Protein AF-0000000082426695 (afdb_homodimer)

Radius of gyration: 20.18 Å; Cα contacts (8 Å, |Δi|>4): 731; chains: 2; bounding box: 47×57×52 Å

pLDDT: mean 94.21, std 10.52, range [43.25, 98.94]

Organism: NCBI:txid62609

Sequence (350 aa):
MNRRELIRLLGRHGVVQFGEFKLSSGGFSDYYIDMRRAISVPAIYREIIELMTGEAVGVELIAGIESGGVPWASMLAYRMGMGMIYVRKQVKEHGTARLVEGIYEPGQRVLVVDDVVTTGSSIRKGVESLKSVGLDVVKALAIVDRSGGAADAGAELRSVFSVGELLDELKDAHQMNRRELIRLLGRHGVVQFGEFKLSSGGFSDYYIDMRRAISVPAIYREIIELMTGEAVGVELIAGIESGGVPWASMLAYRMGMGMIYVRKQVKEHGTARLVEGIYEPGQRVLVVDDVVTTGSSIRKGVESLKSVGLDVVKALAIVDRSGGAADAGAELRSVFSVGELLDELKDAHQ

Foldseek 3Di:
DDPLVLLVVCVVQPQKAADWDADPVRHTDRIDGHCVSQLVDCVNLVVLLVLCLVVCPPAQEEEEEPDQRQSSSVVNCVVVVHHYKYAYDDDVPDPPDQRIGDDDDAAGEYEYEGAEDAQQVSLQVRVVSCVVRRYHHAEYEYQEYANQPNHDNVGHYYYVYYPVVSCVSVVVVVD/DDPLVLLVVCVVQPQKAADWDADPVRHTDRIDGDCVSQLVDCVNLVVLLVLCLVVCPPAQEEEEEPDQRQSSSVVNCVVVVHHYKYAYDDDVPDPPDQRIGDDDDAAGEYEYEGAEDAQQVSLQVRVVSCVVRRYHHAEYEYQEYANQPNHDNVGHYYYVYYPVVSCVSVVVVVD

Nearest PDB structures (foldseek):
  2wns-assembly1_A  TM=8.821E-01  e=3.947E-17  Homo sapiens
  4ohc-assembly1_D  TM=8.936E-01  e=1.260E-15  Burkholderia cenocepacia J2315
  4ohc-assembly4_C  TM=8.798E-01  e=5.873E-15  Burkholderia cenocepacia J2315
  2p1z-assembly1_B  TM=8.248E-01  e=7.687E-13  Corynebacterium diphtheriae NCTC 13129
  3ohp-assembly1_D  TM=6.597E-01  e=3.968E-06  Vibrio cholerae

InterPro domains:
  IPR000836 Phosphoribosyltransferase domain [PF00156] (61-153)
  IPR000836 Phosphoribosyltransferase domain [cd06223] (46-163)
  IPR004467 Orotate phosphoribosyl transferase domain [TIGR00336] (13-151)
  IPR023031 Orotate phosphoribosyltransferase [MF_01208] (1-175)
  IPR029057 Phosphoribosyltransferase-like [G3DSA:3.40.50.2020] (1-175)
  IPR029057 Phosphoribosyltransferase-like [SSF53271] (4-172)

Secondary structure (DSSP, 8-state):
--HHHHHHHHHHTTSEEEEEEE-TTS-EEEEEE-TTTGGG-HHHHHHHHHHHHTTSTT-SEEEEETTTHHHHHHHHHHHHT-EEEEE----TT--S---EES---TT-EEEEEEEEESSSHHHHHHHHHHHHTT-EEEEEEEEEE-STT----SS-EEEEEEHHHHHHHHHHHH-/--HHHHHHHHHHTTSEEEEEEE-TTS-EEEEEE-TTTGGG-HHHHHHHHHHHHTTSTT-SEEEEETTTHHHHHHHHHHHHT-EEEEE----TT--S---EES---TT-EEEEEEEEESSSHHHHHHHHHHHHTT-EEEEEEEEEE-STT----SS-EEEEEEHHHHHHHHHHHH-

Solvent-accessible surface area (backbone atoms only — not comparable to full-atom values): 18379 Å² total; per-residue (Å²): 131,55,71,69,59,51,51,49,49,36,42,75,62,52,21,48,37,77,49,86,36,81,39,96,86,71,48,74,32,62,50,48,77,39,69,55,30,40,50,22,34,41,80,49,41,54,53,52,41,57,61,45,50,74,75,50,67,89,45,61,32,28,29,6,35,54,72,67,5,31,44,57,22,26,34,40,14,58,75,69,61,32,18,22,35,34,29,54,67,85,56,87,83,59,76,93,66,82,48,68,45,41,60,83,56,67,64,44,31,25,36,36,27,35,37,71,33,48,65,17,60,71,50,21,53,42,48,51,54,43,44,74,66,39,33,36,71,68,31,32,36,24,45,32,28,63,38,80,79,67,43,53,31,86,49,54,74,47,53,77,36,46,46,65,62,51,50,56,56,48,53,58,63,77,93,131,55,70,70,58,52,52,48,49,36,42,76,63,51,21,47,37,75,48,86,36,82,39,96,87,70,47,75,33,62,53,47,78,39,69,56,32,39,50,22,35,41,81,50,40,53,52,52,40,57,62,46,52,74,74,48,69,88,45,62,33,28,28,7,34,53,73,68,4,32,43,57,23,25,34,40,16,56,75,68,62,31,20,23,34,34,28,55,68,86,56,86,82,59,76,91,65,80,47,68,45,42,60,84,56,68,64,44,30,26,35,37,27,34,37,72,33,48,65,16,60,72,51,22,54,42,48,51,56,42,44,74,64,40,34,37,71,69,32,34,37,24,46,31,29,63,38,78,80,68,43,54,32,85,50,54,74,47,53,79,36,46,46,66,61,51,48,57,57,47,53,57,62,77,95

Structure (mmCIF, N/CA/C/O backbone):
data_AF-0000000082426695-model_v1
#
loop_
_entity.id
_entity.type
_entity.pdbx_description
1 polymer 'Orotate phosphoribosyltransferase'
#
loop_
_atom_site.group_PDB
_atom_site.id
_atom_site.type_symbol
_atom_site.label_atom_id
_atom_site.label_alt_id
_atom_site.label_comp_id
_atom_site.label_asym_id
_atom_site.label_entity_id
_atom_site.label_seq_id
_atom_site.pdbx_PDB_ins_code
_atom_site.Cartn_x
_atom_site.Cartn_y
_atom_site.Cartn_z
_atom_site.occupancy
_atom_site.B_iso_or_equiv
_atom_site.auth_seq_id
_atom_site.auth_comp_id
_atom_site.auth_asym_id
_atom_site.auth_atom_id
_atom_site.pdbx_PDB_model_num
ATOM 1 N N . MET A 1 1 ? -9.898 20.656 -8.562 1 88.88 1 MET A N 1
ATOM 2 C CA . MET A 1 1 ? -10.43 21.25 -7.336 1 88.88 1 MET A CA 1
ATOM 3 C C . MET A 1 1 ? -9.391 22.141 -6.664 1 88.88 1 MET A C 1
ATOM 5 O O . MET A 1 1 ? -8.188 21.875 -6.758 1 88.88 1 MET A O 1
ATOM 9 N N . ASN A 1 2 ? -9.82 23.172 -6.113 1 95 2 ASN A N 1
ATOM 10 C CA . ASN A 1 2 ? -8.82 24.016 -5.48 1 95 2 ASN A CA 1
ATOM 11 C C . ASN A 1 2 ? -8.469 23.531 -4.082 1 95 2 ASN A C 1
ATOM 13 O O . ASN A 1 2 ? -9.086 22.594 -3.576 1 95 2 ASN A O 1
ATOM 17 N N . ARG A 1 3 ? -7.523 24.062 -3.502 1 97.12 3 ARG A N 1
ATOM 18 C CA . ARG A 1 3 ? -6.934 23.594 -2.25 1 97.12 3 ARG A CA 1
ATOM 19 C C . ARG A 1 3 ? -7.941 23.672 -1.107 1 97.12 3 ARG A C 1
ATOM 21 O O . ARG A 1 3 ? -8.055 22.75 -0.307 1 97.12 3 ARG A O 1
ATOM 28 N N . ARG A 1 4 ? -8.703 24.75 -1.042 1 96.44 4 ARG A N 1
ATOM 29 C CA . ARG A 1 4 ? -9.711 24.922 0 1 96.44 4 ARG A CA 1
ATOM 30 C C . ARG A 1 4 ? -10.789 23.844 -0.09 1 96.44 4 ARG A C 1
ATOM 32 O O . ARG A 1 4 ? -11.188 23.266 0.926 1 96.44 4 ARG A O 1
ATOM 39 N N . GLU A 1 5 ? -11.219 23.578 -1.275 1 97.5 5 GLU A N 1
ATOM 40 C CA . GLU A 1 5 ? -12.219 22.531 -1.509 1 97.5 5 GLU A CA 1
ATOM 41 C C . GLU A 1 5 ? -11.703 21.172 -1.085 1 97.5 5 GLU A C 1
ATOM 43 O O . GLU A 1 5 ? -12.445 20.359 -0.509 1 97.5 5 GLU A O 1
ATOM 48 N N . LEU A 1 6 ? -10.406 20.906 -1.363 1 98.56 6 LEU A N 1
ATOM 49 C CA . LEU A 1 6 ? -9.789 19.641 -0.986 1 98.56 6 LEU A CA 1
ATOM 50 C C . LEU A 1 6 ? -9.766 19.484 0.53 1 98.56 6 LEU A C 1
ATOM 52 O O . LEU A 1 6 ? -10.125 18.422 1.053 1 98.56 6 LEU A O 1
ATOM 56 N N . ILE A 1 7 ? -9.422 20.547 1.231 1 98.56 7 ILE A N 1
ATOM 57 C CA . ILE A 1 7 ? -9.352 20.5 2.688 1 98.56 7 ILE A CA 1
ATOM 58 C C . ILE A 1 7 ? -10.742 20.266 3.268 1 98.56 7 ILE A C 1
ATOM 60 O O . ILE A 1 7 ? -10.914 19.484 4.203 1 98.56 7 ILE A O 1
ATOM 64 N N . ARG A 1 8 ? -11.719 20.891 2.711 1 97.94 8 ARG A N 1
ATOM 65 C CA . ARG A 1 8 ? -13.086 20.703 3.178 1 97.94 8 ARG A CA 1
ATOM 66 C C . ARG A 1 8 ? -13.555 19.281 2.939 1 97.94 8 ARG A C 1
ATOM 68 O O . ARG A 1 8 ? -14.289 18.703 3.756 1 97.94 8 ARG A O 1
ATOM 75 N N . LEU A 1 9 ? -13.164 18.734 1.801 1 98.12 9 LEU A N 1
ATOM 76 C CA . LEU A 1 9 ? -13.492 17.344 1.506 1 98.12 9 LEU A CA 1
ATOM 77 C C . LEU A 1 9 ? -12.852 16.406 2.525 1 98.12 9 LEU A C 1
ATOM 79 O O . LEU A 1 9 ? -13.461 15.406 2.914 1 98.12 9 LEU A O 1
ATOM 83 N N . LEU A 1 10 ? -11.602 16.703 2.951 1 98.69 10 LEU A N 1
ATOM 84 C CA . LEU A 1 10 ? -10.953 15.938 4.012 1 98.69 10 LEU A CA 1
ATOM 85 C C . LEU A 1 10 ? -11.797 15.945 5.281 1 98.69 10 LEU A C 1
ATOM 87 O O . LEU A 1 10 ? -11.992 14.906 5.91 1 98.69 10 LEU A O 1
ATOM 91 N N . GLY A 1 11 ? -12.266 17.125 5.605 1 98.12 11 GLY A N 1
ATOM 92 C CA . GLY A 1 11 ? -13.133 17.25 6.773 1 98.12 11 GLY A CA 1
ATOM 93 C C . GLY A 1 11 ? -14.43 16.469 6.641 1 98.12 11 GLY A C 1
ATOM 94 O O . GLY A 1 11 ? -14.82 15.758 7.562 1 98.12 11 GLY A O 1
ATOM 95 N N . ARG A 1 12 ? -15.086 16.516 5.516 1 9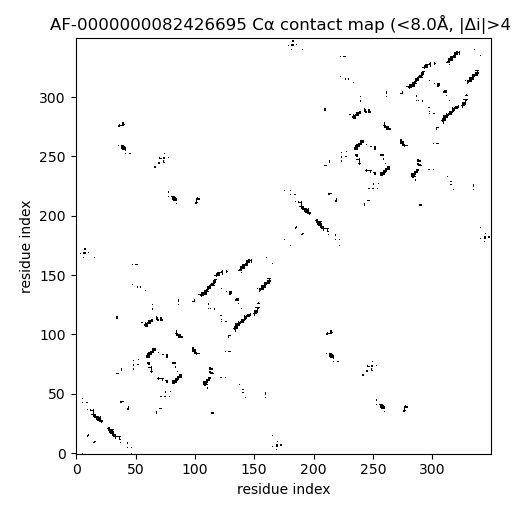7.69 12 ARG A N 1
ATOM 96 C CA . ARG A 1 12 ? -16.375 15.875 5.254 1 97.69 12 ARG A CA 1
ATOM 97 C C . ARG A 1 12 ? -16.266 14.359 5.344 1 97.69 12 ARG A C 1
ATOM 99 O O . ARG A 1 12 ? -17.203 13.688 5.766 1 97.69 12 ARG A O 1
ATOM 106 N N . HIS A 1 13 ? -15.094 13.867 5.016 1 98.31 13 HIS A N 1
ATOM 107 C CA . HIS A 1 13 ? -14.922 12.414 4.988 1 98.31 13 HIS A CA 1
ATOM 108 C C . HIS A 1 13 ? -14.219 11.922 6.25 1 98.31 13 HIS A C 1
ATOM 110 O O . HIS A 1 13 ? -13.734 10.789 6.289 1 98.31 13 HIS A O 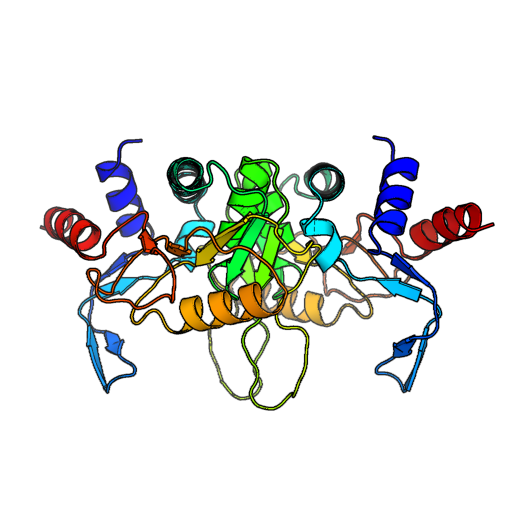1
ATOM 116 N N . GLY A 1 14 ? -14.094 12.812 7.211 1 97.75 14 GLY A N 1
ATOM 117 C CA . GLY A 1 14 ? -13.617 12.406 8.523 1 97.75 14 GLY A CA 1
ATOM 118 C C . GLY A 1 14 ? -12.117 12.156 8.562 1 97.75 14 GLY A C 1
ATOM 119 O O . GLY A 1 14 ? -11.625 11.477 9.461 1 97.75 14 GLY A O 1
ATOM 120 N N . VAL A 1 15 ? -11.406 12.633 7.582 1 98.38 15 VAL A N 1
ATOM 121 C CA . VAL A 1 15 ? -9.945 12.547 7.621 1 98.38 15 VAL A CA 1
ATOM 122 C C . VAL A 1 15 ? -9.406 13.406 8.758 1 98.38 15 VAL A C 1
ATOM 124 O O . VAL A 1 15 ? -8.461 13.016 9.445 1 98.38 15 VAL A O 1
ATOM 127 N N . VAL A 1 16 ? -9.992 14.555 8.914 1 97.69 16 VAL A N 1
ATOM 128 C CA . VAL A 1 16 ? -9.766 15.406 10.078 1 97.69 16 VAL A CA 1
ATOM 129 C C . VAL A 1 16 ? -11.008 15.391 10.969 1 97.69 16 VAL A C 1
ATOM 131 O O . VAL A 1 16 ? -12.109 15.711 10.516 1 97.69 16 VAL A O 1
ATOM 134 N N . GLN A 1 17 ? -10.812 15 12.172 1 96.56 17 GLN A N 1
ATOM 135 C CA . GLN A 1 17 ? -11.914 14.898 13.125 1 96.56 17 GLN A CA 1
ATOM 136 C C . GLN A 1 17 ? -11.68 15.812 14.328 1 96.56 17 GLN A C 1
ATOM 138 O O . GLN A 1 17 ? -10.547 15.984 14.781 1 96.56 17 GLN A O 1
ATOM 143 N N . PHE A 1 18 ? -12.742 16.359 14.797 1 95.81 18 PHE A N 1
ATOM 144 C CA . PHE A 1 18 ? -12.664 17.203 15.977 1 95.81 18 PHE A CA 1
ATOM 145 C C . PHE A 1 18 ? -13.328 16.531 17.172 1 95.81 18 PHE A C 1
ATOM 147 O O . PHE A 1 18 ? -14.305 15.797 17.016 1 95.81 18 PHE A O 1
ATOM 154 N N . GLY A 1 19 ? -12.781 16.703 18.297 1 94.38 19 GLY A N 1
ATOM 155 C CA . GLY A 1 19 ? -13.195 16.094 19.547 1 94.38 19 GLY A CA 1
ATOM 156 C C . GLY A 1 19 ? -12.078 16.016 20.578 1 94.38 19 GLY A C 1
ATOM 157 O O . GLY A 1 19 ? -11.102 16.766 20.5 1 94.38 19 GLY A O 1
ATOM 158 N N . GLU A 1 20 ? -12.281 15.227 21.578 1 94.69 20 GLU A N 1
ATOM 159 C CA . GLU A 1 20 ? -11.242 14.977 22.578 1 94.69 20 GLU A CA 1
ATOM 160 C C . GLU A 1 20 ? -10.578 13.625 22.359 1 94.69 20 GLU A C 1
ATOM 162 O O . GLU A 1 20 ? -11.227 12.578 22.453 1 94.69 20 GLU A O 1
ATOM 167 N N . PHE A 1 21 ? -9.336 13.68 22.062 1 94.56 21 PHE A N 1
ATOM 168 C CA . PHE A 1 21 ? -8.594 12.461 21.75 1 94.56 21 PHE A CA 1
ATOM 169 C C . PHE A 1 21 ? -7.383 12.328 22.672 1 94.56 21 PHE A C 1
ATOM 171 O O . PHE A 1 21 ? -6.621 13.281 22.844 1 94.56 21 PHE A O 1
ATOM 178 N N . LYS A 1 22 ? -7.203 11.164 23.172 1 91.69 22 LYS A N 1
ATOM 179 C CA . LYS A 1 22 ? -6.078 10.906 24.062 1 91.69 22 LYS A CA 1
ATOM 180 C C . LYS A 1 22 ? -4.785 10.703 23.281 1 91.69 22 LYS A C 1
ATOM 182 O O . LYS A 1 22 ? -4.777 10 22.266 1 91.69 22 LYS A O 1
ATOM 187 N N . LEU A 1 23 ? -3.742 11.336 23.75 1 86.19 23 LEU A N 1
ATOM 188 C CA . LEU A 1 23 ? -2.434 11.211 23.109 1 86.19 23 LEU A CA 1
ATOM 189 C C . LEU A 1 23 ? -1.564 10.203 23.859 1 86.19 23 LEU A C 1
ATOM 191 O O . LEU A 1 23 ? -1.787 9.945 25.047 1 86.19 23 LEU A O 1
ATOM 195 N N . SER A 1 24 ? -0.661 9.594 23.156 1 79.19 24 SER A N 1
ATOM 196 C CA . SER A 1 24 ? 0.257 8.641 23.766 1 79.19 24 SER A CA 1
ATOM 197 C C . SER A 1 24 ? 1.06 9.297 24.891 1 79.19 24 SER A C 1
ATOM 199 O O . SER A 1 24 ? 1.514 8.617 25.812 1 79.19 24 SER A O 1
ATOM 201 N N . SER A 1 25 ? 1.235 10.586 24.844 1 80.81 25 SER A N 1
ATOM 202 C CA . SER A 1 25 ? 1.979 11.352 25.844 1 80.81 25 SER A CA 1
ATOM 203 C C . SER A 1 25 ? 1.153 11.57 27.109 1 80.81 25 SER A C 1
ATOM 205 O O . SER A 1 25 ? 1.667 12.055 28.109 1 80.81 25 SER A O 1
ATOM 207 N N . GLY A 1 26 ? -0.141 11.078 27.062 1 85 26 GLY A N 1
ATOM 208 C CA . GLY A 1 26 ? -1.013 11.258 28.203 1 85 26 GLY A CA 1
ATOM 209 C C . GLY A 1 26 ? -1.912 12.477 28.094 1 85 26 GLY A C 1
ATOM 210 O O . GLY A 1 26 ? -2.961 12.547 28.734 1 85 26 GLY A O 1
ATOM 211 N N . GLY A 1 27 ? -1.546 13.438 27.219 1 89.69 27 GLY A N 1
ATOM 212 C CA . GLY A 1 27 ? -2.381 14.609 26.984 1 89.69 27 GLY A CA 1
ATOM 213 C C . GLY A 1 27 ? -3.502 14.359 26 1 89.69 27 GLY A C 1
ATOM 214 O O . GLY A 1 27 ? -3.811 13.211 25.672 1 89.69 27 GLY A O 1
ATOM 215 N N . PHE A 1 28 ? -4.27 15.5 25.781 1 93.5 28 PHE A N 1
ATOM 216 C CA . PHE A 1 28 ? -5.402 15.398 24.875 1 93.5 28 PHE A CA 1
ATOM 217 C C . PHE A 1 28 ? -5.215 16.328 23.672 1 93.5 28 PHE A C 1
ATOM 219 O O . PHE A 1 28 ? -4.5 17.328 23.766 1 93.5 28 PHE A O 1
ATOM 226 N N . SER A 1 29 ? -5.719 15.867 22.594 1 92.38 29 SER A N 1
ATOM 227 C CA . SER A 1 29 ? -5.828 16.688 21.391 1 92.38 29 SER A CA 1
ATOM 228 C C . SER A 1 29 ? -7.285 16.969 21.031 1 92.38 29 SER A C 1
ATOM 230 O O . SER A 1 29 ? -8.156 16.125 21.281 1 92.38 29 SER A O 1
ATOM 232 N N . ASP A 1 30 ? -7.512 18.141 20.484 1 94.06 30 ASP A N 1
ATOM 233 C CA . ASP A 1 30 ? -8.883 18.484 20.109 1 94.06 30 ASP A CA 1
ATOM 234 C C . ASP A 1 30 ? -9.172 18.062 18.656 1 94.06 30 ASP A C 1
ATOM 236 O O . ASP A 1 30 ? -10.234 18.375 18.125 1 94.06 30 ASP A O 1
ATOM 240 N N . TYR A 1 31 ? -8.195 17.422 18.062 1 96 31 TYR A N 1
ATOM 241 C CA . TYR A 1 31 ? -8.414 16.922 16.719 1 96 31 TYR A CA 1
ATOM 242 C C . TYR A 1 31 ? -7.66 15.609 16.484 1 96 31 TYR A C 1
ATOM 244 O O . TYR A 1 31 ? -6.785 15.25 17.281 1 96 31 TYR A O 1
ATOM 252 N N . TYR A 1 32 ? -8.039 14.898 15.508 1 95.94 32 TYR A N 1
ATOM 253 C CA . TYR A 1 32 ? -7.418 13.656 15.078 1 95.94 32 TYR A CA 1
ATOM 254 C C . TYR A 1 32 ? -7.359 13.578 13.555 1 95.94 32 TYR A C 1
ATOM 256 O O . TYR A 1 32 ? -8.297 13.992 12.867 1 95.94 32 TYR A O 1
ATOM 264 N N . ILE A 1 33 ? -6.242 13.133 13.078 1 97.12 33 ILE A N 1
ATOM 265 C CA . ILE A 1 33 ? -6.07 12.977 11.633 1 97.12 33 ILE A CA 1
ATOM 266 C C . ILE A 1 33 ? -5.949 11.492 11.297 1 97.12 33 ILE A C 1
ATOM 268 O O . ILE A 1 33 ? -5.059 10.805 11.797 1 97.12 33 ILE A O 1
ATOM 272 N N . ASP A 1 34 ? -6.82 11 10.469 1 96.62 34 ASP A N 1
ATOM 273 C CA . ASP A 1 34 ? -6.805 9.617 10 1 96.62 34 ASP A CA 1
ATOM 274 C C . ASP A 1 34 ? -6.68 9.555 8.477 1 96.62 34 ASP A C 1
ATOM 276 O O . ASP A 1 34 ? -7.688 9.477 7.77 1 96.62 34 ASP A O 1
ATOM 280 N N . MET A 1 35 ? -5.457 9.445 7.957 1 98.06 35 MET A N 1
ATOM 281 C CA . MET A 1 35 ? -5.203 9.469 6.52 1 98.06 35 MET A CA 1
ATOM 282 C C . MET A 1 35 ? -5.641 8.164 5.867 1 98.06 35 MET A C 1
ATOM 284 O O . MET A 1 35 ? -5.75 8.078 4.645 1 98.06 35 MET A O 1
ATOM 288 N N . ARG A 1 36 ? -5.957 7.156 6.641 1 97.06 36 ARG A N 1
ATOM 289 C CA . ARG A 1 36 ? -6.422 5.879 6.109 1 97.06 36 ARG A CA 1
ATOM 290 C C . ARG A 1 36 ? -7.82 6.008 5.516 1 97.06 36 ARG A C 1
ATOM 292 O O . ARG A 1 36 ? -8.25 5.156 4.738 1 97.06 36 ARG A O 1
ATOM 299 N N . ARG A 1 37 ? -8.469 7.07 5.887 1 98.5 37 ARG A N 1
ATOM 300 C CA . ARG A 1 37 ? -9.773 7.367 5.305 1 98.5 37 ARG A CA 1
ATOM 301 C C . ARG A 1 37 ? -9.625 7.992 3.924 1 98.5 37 ARG A C 1
ATOM 303 O O . ARG A 1 37 ? -10.438 7.738 3.031 1 98.5 37 ARG A O 1
ATOM 310 N N . ALA A 1 38 ? -8.578 8.75 3.693 1 98.88 38 ALA A N 1
ATOM 311 C CA . ALA A 1 38 ? -8.391 9.523 2.469 1 98.88 38 ALA A CA 1
ATOM 312 C C . ALA A 1 38 ? -8.18 8.609 1.268 1 98.88 38 ALA A C 1
ATOM 314 O O . ALA A 1 38 ? -8.578 8.938 0.149 1 98.88 38 ALA A O 1
ATOM 315 N N . ILE A 1 39 ? -7.656 7.418 1.461 1 98.88 39 ILE A N 1
ATOM 316 C CA . ILE A 1 39 ? -7.324 6.523 0.356 1 98.88 39 ILE A CA 1
ATOM 317 C C . ILE A 1 39 ? -8.594 5.855 -0.162 1 98.88 39 ILE A C 1
ATOM 319 O O . ILE A 1 39 ? -8.586 5.223 -1.223 1 98.88 39 ILE A O 1
ATOM 323 N N . SER A 1 40 ? -9.688 6.039 0.533 1 98.88 40 SER A N 1
ATOM 324 C CA . SER A 1 40 ? -10.953 5.43 0.132 1 98.88 40 SER A CA 1
ATOM 325 C C . SER A 1 40 ? -11.75 6.363 -0.775 1 98.88 40 SER A C 1
ATOM 327 O O . SER A 1 40 ? -12.805 5.984 -1.289 1 98.88 40 SER A O 1
ATOM 329 N N . VAL A 1 41 ? -11.266 7.574 -0.97 1 98.81 41 VAL A N 1
ATOM 330 C CA . VAL A 1 41 ? -12.016 8.578 -1.718 1 98.81 41 VAL A CA 1
ATOM 331 C C . VAL A 1 41 ? -11.195 9.039 -2.922 1 98.81 41 VAL A C 1
ATOM 333 O O . VAL A 1 41 ? -10.328 9.906 -2.795 1 98.81 41 VAL A O 1
ATOM 336 N N . PRO A 1 42 ? -11.562 8.562 -4.105 1 98.81 42 PRO A N 1
ATOM 337 C CA . PRO A 1 42 ? -10.773 8.852 -5.305 1 98.81 42 PRO A CA 1
ATOM 338 C C . PRO A 1 42 ? -10.602 10.352 -5.555 1 98.81 42 PRO A C 1
ATOM 340 O O . PRO A 1 42 ? -9.516 10.797 -5.926 1 98.81 42 PRO A O 1
ATOM 343 N N . ALA A 1 43 ? -11.609 11.109 -5.25 1 98.62 43 ALA A N 1
ATOM 344 C CA . ALA A 1 43 ? -11.531 12.547 -5.461 1 98.62 43 ALA A CA 1
ATOM 345 C C . ALA A 1 43 ? -10.469 13.18 -4.566 1 98.62 43 ALA A C 1
ATOM 347 O O . ALA A 1 43 ? -9.867 14.195 -4.922 1 98.62 43 ALA A O 1
ATOM 348 N N . ILE A 1 44 ? -10.203 12.523 -3.451 1 98.81 44 ILE A N 1
ATOM 349 C CA . ILE A 1 44 ? -9.227 13.039 -2.494 1 98.81 44 ILE A CA 1
ATOM 350 C C . ILE A 1 44 ? -7.832 12.547 -2.855 1 98.81 44 ILE A C 1
ATOM 352 O O . ILE A 1 44 ? -6.914 13.344 -3.062 1 98.81 44 ILE A O 1
ATOM 356 N N . TYR A 1 45 ? -7.641 11.211 -3.021 1 98.88 45 TYR A N 1
ATOM 357 C CA . TYR A 1 45 ? -6.281 10.711 -3.154 1 98.88 45 TYR A CA 1
ATOM 358 C C . TYR A 1 45 ? -5.695 11.062 -4.516 1 98.88 45 TYR A C 1
ATOM 360 O O . TYR A 1 45 ? -4.48 11.211 -4.66 1 98.88 45 TYR A O 1
ATOM 368 N N . ARG A 1 46 ? -6.551 11.266 -5.531 1 98.75 46 ARG A N 1
ATOM 369 C CA . ARG A 1 46 ? -6.027 11.664 -6.832 1 98.75 46 ARG A CA 1
ATOM 370 C C . ARG A 1 46 ? -5.445 13.078 -6.777 1 98.75 46 ARG A C 1
ATOM 372 O O . ARG A 1 46 ? -4.387 13.336 -7.359 1 98.75 46 ARG A O 1
ATOM 379 N N . GLU A 1 47 ? -6.152 13.953 -6.062 1 98.81 47 GLU A N 1
ATOM 380 C CA . GLU A 1 47 ? -5.656 15.32 -5.926 1 98.81 47 GLU A CA 1
ATOM 381 C C . GLU A 1 47 ? -4.371 15.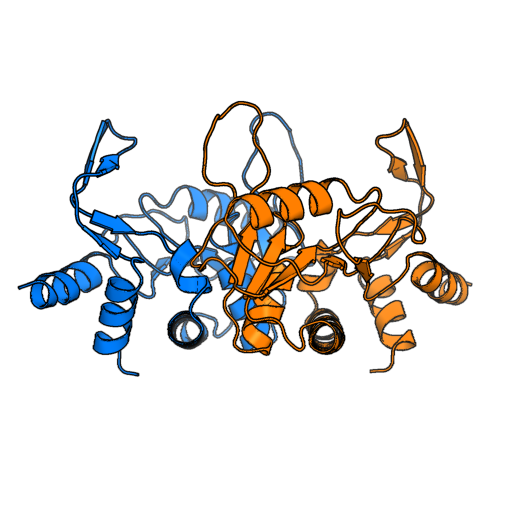359 -5.105 1 98.81 47 GLU A C 1
ATOM 383 O O . GLU A 1 47 ? -3.428 16.078 -5.457 1 98.81 47 GLU A O 1
ATOM 388 N N . ILE A 1 48 ? -4.332 14.586 -4.062 1 98.88 48 ILE A N 1
ATOM 389 C CA . ILE A 1 48 ? -3.15 14.555 -3.209 1 98.88 48 ILE A CA 1
ATOM 390 C C . ILE A 1 48 ? -1.965 13.992 -3.986 1 98.88 48 ILE A C 1
ATOM 392 O O . ILE A 1 48 ? -0.861 14.539 -3.934 1 98.88 48 ILE A O 1
ATOM 396 N N . ILE A 1 49 ? -2.205 12.922 -4.746 1 98.88 49 ILE A N 1
ATOM 397 C CA . ILE A 1 49 ? -1.148 12.312 -5.551 1 98.88 49 ILE A CA 1
ATOM 398 C C . ILE A 1 49 ? -0.625 13.328 -6.562 1 98.88 49 ILE A C 1
ATOM 400 O O . ILE A 1 49 ? 0.585 13.445 -6.766 1 98.88 49 ILE A O 1
ATOM 404 N N . GLU A 1 50 ? -1.499 14.062 -7.152 1 98.69 50 GLU A N 1
ATOM 405 C CA . GLU A 1 50 ? -1.066 15.07 -8.117 1 98.69 50 GLU A CA 1
ATOM 406 C C . GLU A 1 50 ? -0.193 16.125 -7.445 1 98.69 50 GLU A C 1
ATOM 408 O O . GLU A 1 50 ? 0.822 16.547 -8.008 1 98.69 50 GLU A O 1
ATOM 413 N N . LEU A 1 51 ? -0.582 16.516 -6.258 1 98.5 51 LEU A N 1
ATOM 414 C CA . LEU A 1 51 ? 0.218 17.484 -5.52 1 98.5 51 LEU A CA 1
ATOM 415 C C . LEU A 1 51 ? 1.585 16.922 -5.168 1 98.5 51 LEU A C 1
ATOM 417 O O . LEU A 1 51 ? 2.584 17.641 -5.16 1 98.5 51 LEU A O 1
ATOM 421 N N . MET A 1 52 ? 1.653 15.648 -4.961 1 98.75 52 MET A N 1
ATOM 422 C CA . MET A 1 52 ? 2.893 14.977 -4.574 1 98.75 52 MET A CA 1
ATOM 423 C C . MET A 1 52 ? 3.85 14.883 -5.758 1 98.75 52 MET A C 1
ATOM 425 O O . MET A 1 52 ? 5.066 14.812 -5.574 1 98.75 52 MET A O 1
ATOM 429 N N . THR A 1 53 ? 3.309 14.844 -7.004 1 98.38 53 THR A N 1
ATOM 430 C CA . THR A 1 53 ? 4.152 14.656 -8.18 1 98.38 53 THR A CA 1
ATOM 431 C C . THR A 1 53 ? 5.203 15.758 -8.273 1 98.38 53 THR A C 1
ATOM 433 O O . THR A 1 53 ? 6.328 15.508 -8.711 1 98.38 53 THR A O 1
ATOM 436 N N . GLY A 1 54 ? 4.844 16.984 -7.801 1 97 54 GLY A N 1
ATOM 437 C CA . GLY A 1 54 ? 5.781 18.094 -7.824 1 97 54 GLY A CA 1
ATOM 438 C C . GLY A 1 54 ? 6.98 17.875 -6.918 1 97 54 GLY A C 1
ATOM 439 O O . GLY A 1 54 ? 8.062 18.406 -7.18 1 97 54 GLY A O 1
ATOM 440 N N . GLU A 1 55 ? 6.785 17.047 -5.918 1 97 55 GLU A N 1
ATOM 441 C CA . GLU A 1 55 ? 7.84 16.781 -4.945 1 97 55 GLU A CA 1
ATOM 442 C C . GLU A 1 55 ? 8.688 15.586 -5.367 1 97 55 GLU A C 1
ATOM 444 O O . GLU A 1 55 ? 9.727 15.305 -4.762 1 97 55 GLU A O 1
ATOM 449 N N . ALA A 1 56 ? 8.281 14.859 -6.426 1 96.75 56 ALA A N 1
ATOM 450 C CA . ALA A 1 56 ? 8.953 13.625 -6.844 1 96.75 56 ALA A CA 1
ATOM 451 C C . ALA A 1 56 ? 9.836 13.875 -8.062 1 96.75 56 ALA A C 1
ATOM 453 O O . ALA A 1 56 ? 10.383 12.93 -8.641 1 96.75 56 ALA A O 1
ATOM 454 N N . VAL A 1 57 ? 10.023 15.102 -8.445 1 93.56 57 VAL A N 1
ATOM 455 C CA . VAL A 1 57 ? 10.852 15.43 -9.602 1 93.56 57 VAL A CA 1
ATOM 456 C C . VAL A 1 57 ? 12.312 15.133 -9.281 1 93.56 57 VAL A C 1
ATOM 458 O O . VAL A 1 57 ? 12.812 15.484 -8.211 1 93.56 57 VAL A O 1
ATOM 461 N N . GLY A 1 58 ? 12.961 14.438 -10.133 1 95.19 58 GLY A N 1
ATOM 462 C CA . GLY A 1 58 ? 14.383 14.18 -10 1 95.19 58 GLY A CA 1
ATOM 463 C C . GLY A 1 58 ? 14.688 12.914 -9.219 1 95.19 58 GLY A C 1
ATOM 464 O O . GLY A 1 58 ? 15.859 12.562 -9.039 1 95.19 58 GLY A O 1
ATOM 465 N N . VAL A 1 59 ? 13.711 12.281 -8.727 1 97.69 59 VAL A N 1
ATOM 466 C CA . VAL A 1 59 ? 13.969 11.023 -8.031 1 97.69 59 VAL A CA 1
ATOM 467 C C . VAL A 1 59 ? 13.75 9.852 -8.984 1 97.69 59 VAL A C 1
ATOM 469 O O . VAL A 1 59 ? 13.148 10.008 -10.047 1 97.69 59 VAL A O 1
ATOM 472 N N . GLU A 1 60 ? 14.242 8.695 -8.594 1 98.31 60 GLU A N 1
ATOM 473 C CA . GLU A 1 60 ? 14.211 7.508 -9.445 1 98.31 60 GLU A CA 1
ATOM 474 C C . GLU A 1 60 ? 13.359 6.406 -8.82 1 98.31 60 GLU A C 1
ATOM 476 O O . GLU A 1 60 ? 12.969 5.453 -9.492 1 98.31 60 GLU A O 1
ATOM 481 N N . LEU A 1 61 ? 13.109 6.574 -7.516 1 98.69 61 LEU A N 1
ATOM 482 C CA . LEU A 1 61 ? 12.438 5.551 -6.727 1 98.69 61 LEU A CA 1
ATOM 483 C C . LEU A 1 61 ? 11.578 6.184 -5.641 1 98.69 61 LEU A C 1
ATOM 485 O O . LEU A 1 61 ? 11.938 7.215 -5.07 1 98.69 61 LEU A O 1
ATOM 489 N N . ILE A 1 62 ? 10.461 5.621 -5.387 1 98.94 62 ILE A N 1
ATOM 490 C CA . ILE A 1 62 ? 9.578 6.055 -4.305 1 98.94 62 ILE A CA 1
ATOM 491 C C . ILE A 1 62 ? 9.602 5.02 -3.182 1 98.94 62 ILE A C 1
ATOM 493 O O . ILE A 1 62 ? 9.422 3.824 -3.428 1 98.94 62 ILE A O 1
ATOM 497 N N . ALA A 1 63 ? 9.852 5.414 -1.988 1 98.88 63 ALA A N 1
ATOM 498 C CA . ALA A 1 63 ? 9.875 4.52 -0.833 1 98.88 63 ALA A CA 1
ATOM 499 C C . ALA A 1 63 ? 8.773 4.879 0.16 1 98.88 63 ALA A C 1
ATOM 501 O O . ALA A 1 63 ? 8.727 6.008 0.655 1 98.88 63 ALA A O 1
ATOM 502 N N . GLY A 1 64 ? 7.941 3.928 0.441 1 98.81 64 GLY A N 1
ATOM 503 C CA . GLY A 1 64 ? 6.918 4.129 1.455 1 98.81 64 GLY A CA 1
ATOM 504 C C . GLY A 1 64 ? 7.332 3.635 2.828 1 98.81 64 GLY A C 1
ATOM 505 O O . GLY A 1 64 ? 7.988 2.596 2.947 1 98.81 64 GLY A O 1
ATOM 506 N N . ILE A 1 65 ? 6.902 4.316 3.818 1 98.19 65 ILE A N 1
ATOM 507 C CA . ILE A 1 65 ? 7.102 3.859 5.191 1 98.19 65 ILE A CA 1
ATOM 508 C C . ILE A 1 65 ? 5.906 3.02 5.633 1 98.19 65 ILE A C 1
ATOM 510 O O . ILE A 1 65 ? 4.762 3.473 5.562 1 98.19 65 ILE A O 1
ATOM 514 N N . GLU A 1 66 ? 6.074 1.775 6.066 1 95.94 66 GLU A N 1
ATOM 515 C CA . GLU A 1 66 ? 4.996 0.958 6.617 1 95.94 66 GLU A CA 1
ATOM 516 C C . GLU A 1 66 ? 4.504 1.52 7.949 1 95.94 66 GLU A C 1
ATOM 518 O O . GLU A 1 66 ? 5.305 1.926 8.789 1 95.94 66 GLU A O 1
ATOM 523 N N . SER A 1 67 ? 3.16 1.493 8.07 1 94.5 67 SER A N 1
ATOM 524 C CA . SER A 1 67 ? 2.141 0.977 7.164 1 94.5 67 SER A CA 1
ATOM 525 C C . SER A 1 67 ? 1.473 2.105 6.383 1 94.5 67 SER A C 1
ATOM 527 O O . SER A 1 67 ? 1.111 1.931 5.219 1 94.5 67 SER A O 1
ATOM 529 N N . GLY A 1 68 ? 1.449 3.295 6.949 1 96.19 68 GLY A N 1
ATOM 530 C CA . GLY A 1 68 ? 0.607 4.367 6.449 1 96.19 68 GLY A CA 1
ATOM 531 C C . GLY A 1 68 ? 1.119 4.973 5.156 1 96.19 68 GLY A C 1
ATOM 532 O O . GLY A 1 68 ? 0.342 5.516 4.367 1 96.19 68 GLY A O 1
ATOM 533 N N . GLY A 1 69 ? 2.385 4.84 4.891 1 98.38 69 GLY A N 1
ATOM 534 C CA . GLY A 1 69 ? 2.996 5.453 3.725 1 98.38 69 GLY A CA 1
ATOM 535 C C . GLY A 1 69 ? 2.883 4.602 2.475 1 98.38 69 GLY A C 1
ATOM 536 O O . GLY A 1 69 ? 3.02 5.105 1.357 1 98.38 69 GLY A O 1
ATOM 537 N N . VAL A 1 70 ? 2.562 3.383 2.643 1 98.69 70 VAL A N 1
ATOM 538 C CA . VAL A 1 70 ? 2.688 2.406 1.565 1 98.69 70 VAL A CA 1
ATOM 539 C C . VAL A 1 70 ? 1.606 2.652 0.517 1 98.69 70 VAL A C 1
ATOM 541 O O . VAL A 1 70 ? 1.896 2.715 -0.681 1 98.69 70 VAL A O 1
ATOM 544 N N . PRO A 1 71 ? 0.342 2.906 0.907 1 98.88 71 PRO A N 1
ATOM 545 C CA . PRO A 1 71 ? -0.656 3.166 -0.133 1 98.88 71 PRO A CA 1
ATOM 546 C C . PRO A 1 71 ? -0.332 4.406 -0.964 1 98.88 71 PRO A C 1
ATOM 548 O O . PRO A 1 71 ? -0.465 4.383 -2.191 1 98.88 71 PRO A O 1
ATOM 551 N N . TRP A 1 72 ? 0.151 5.379 -0.323 1 98.94 72 TRP A N 1
ATOM 552 C CA . TRP A 1 72 ? 0.443 6.648 -0.983 1 98.94 72 TRP A CA 1
ATOM 553 C C . TRP A 1 72 ? 1.664 6.523 -1.888 1 98.94 72 TRP A C 1
ATOM 555 O O . TRP A 1 72 ? 1.657 7.008 -3.021 1 98.94 72 TRP A O 1
ATOM 565 N N . ALA A 1 73 ? 2.678 5.852 -1.357 1 98.94 73 ALA A N 1
ATOM 566 C CA . ALA A 1 73 ? 3.859 5.598 -2.178 1 98.94 73 ALA A CA 1
ATOM 567 C C . ALA A 1 73 ? 3.502 4.77 -3.408 1 98.94 73 ALA A C 1
ATOM 569 O O . ALA A 1 73 ? 4.012 5.02 -4.504 1 98.94 73 ALA A O 1
ATOM 570 N N . SER A 1 74 ? 2.605 3.82 -3.238 1 98.94 74 SER A N 1
ATOM 571 C CA . SER A 1 74 ? 2.18 2.951 -4.328 1 98.94 74 SER A CA 1
ATOM 572 C C . SER A 1 74 ? 1.44 3.736 -5.406 1 98.94 74 SER A C 1
ATOM 574 O O . SER A 1 74 ? 1.753 3.617 -6.594 1 98.94 74 SER A O 1
ATOM 576 N N . MET A 1 75 ? 0.51 4.531 -4.977 1 98.94 75 MET A N 1
ATOM 577 C CA . MET A 1 75 ? -0.269 5.328 -5.922 1 98.94 75 MET A CA 1
ATOM 578 C C . MET A 1 75 ? 0.618 6.34 -6.641 1 98.94 75 MET A C 1
ATOM 580 O O . MET A 1 75 ? 0.477 6.547 -7.848 1 98.94 75 MET A O 1
ATOM 584 N N . LEU A 1 76 ? 1.552 6.93 -5.898 1 98.94 76 LEU A N 1
ATOM 585 C CA . LEU A 1 76 ? 2.459 7.902 -6.5 1 98.94 76 LEU A CA 1
ATOM 586 C C . LEU A 1 76 ? 3.377 7.234 -7.516 1 98.94 76 LEU A C 1
ATOM 588 O O . LEU A 1 76 ? 3.568 7.754 -8.617 1 98.94 76 LEU A O 1
ATOM 592 N N . ALA A 1 77 ? 3.943 6.109 -7.125 1 98.88 77 ALA A N 1
ATOM 593 C CA . ALA A 1 77 ? 4.809 5.367 -8.039 1 98.88 77 ALA A CA 1
ATOM 594 C C . ALA A 1 77 ? 4.066 4.996 -9.32 1 98.88 77 ALA A C 1
ATOM 596 O O . ALA A 1 77 ? 4.602 5.133 -10.422 1 98.88 77 ALA A O 1
ATOM 597 N N . TYR A 1 78 ? 2.826 4.586 -9.141 1 98.94 78 TYR A N 1
ATOM 598 C CA . TYR A 1 78 ? 2.018 4.211 -10.297 1 98.94 78 TYR A CA 1
ATOM 599 C C . TYR A 1 78 ? 1.763 5.418 -11.195 1 98.94 78 TYR A C 1
ATOM 601 O O . TYR A 1 78 ? 1.948 5.34 -12.414 1 98.94 78 TYR A O 1
ATOM 609 N N . ARG A 1 79 ? 1.38 6.504 -10.594 1 98.81 79 ARG A N 1
ATOM 610 C CA . ARG A 1 79 ? 1.086 7.738 -11.312 1 98.81 79 ARG A CA 1
ATOM 611 C C . ARG A 1 79 ? 2.305 8.219 -12.086 1 98.81 79 ARG A C 1
ATOM 613 O O . ARG A 1 79 ? 2.182 8.672 -13.227 1 98.81 79 ARG A O 1
ATOM 620 N N . MET A 1 80 ? 3.475 8.023 -11.523 1 98.62 80 MET A N 1
ATOM 621 C CA . MET A 1 80 ? 4.684 8.609 -12.102 1 98.62 80 MET A CA 1
ATOM 622 C C . MET A 1 80 ? 5.422 7.59 -12.961 1 98.62 80 MET A C 1
ATOM 624 O O . MET A 1 80 ? 6.387 7.934 -13.648 1 98.62 80 MET A O 1
ATOM 628 N N . GLY A 1 81 ? 4.973 6.352 -12.914 1 98.38 81 GLY A N 1
ATOM 629 C CA . GLY A 1 81 ? 5.684 5.305 -13.625 1 98.38 81 GLY A CA 1
ATOM 630 C C . GLY A 1 81 ? 7.066 5.027 -13.062 1 98.38 81 GLY A C 1
ATOM 631 O O . GLY A 1 81 ? 8.023 4.859 -13.82 1 98.38 81 GLY A O 1
ATOM 632 N N . MET A 1 82 ? 7.18 5.023 -11.758 1 98.75 82 MET A N 1
ATOM 633 C CA . MET A 1 82 ? 8.453 4.801 -11.078 1 98.75 82 MET A CA 1
ATOM 634 C C . MET A 1 82 ? 8.406 3.52 -10.25 1 98.75 82 MET A C 1
ATOM 636 O O . MET A 1 82 ? 7.328 3.002 -9.961 1 98.75 82 MET A O 1
ATOM 640 N N . GLY A 1 83 ? 9.578 2.984 -9.953 1 98.75 83 GLY A N 1
ATOM 641 C CA . GLY A 1 83 ? 9.648 1.87 -9.023 1 98.75 83 GLY A CA 1
ATOM 642 C C . GLY A 1 83 ? 9.266 2.254 -7.605 1 98.75 83 GLY A C 1
ATOM 643 O O . GLY A 1 83 ? 9.492 3.389 -7.18 1 98.75 83 GLY A O 1
ATOM 644 N N . MET A 1 84 ? 8.711 1.309 -6.957 1 98.62 84 MET A N 1
ATOM 645 C CA . MET A 1 84 ? 8.305 1.483 -5.566 1 98.62 84 MET A CA 1
ATOM 646 C C . MET A 1 84 ? 9.031 0.494 -4.656 1 98.62 84 MET A C 1
ATOM 648 O O . MET A 1 84 ? 9.211 -0.67 -5.02 1 98.62 84 MET A O 1
ATOM 652 N N . ILE A 1 85 ? 9.539 0.972 -3.561 1 98.81 85 ILE A N 1
ATOM 653 C CA . ILE A 1 85 ? 10.031 0.138 -2.471 1 98.81 85 ILE A CA 1
ATOM 654 C C . ILE A 1 85 ? 9.391 0.578 -1.155 1 98.81 85 ILE A C 1
ATOM 656 O O . ILE A 1 85 ? 8.594 1.52 -1.131 1 98.81 85 ILE A O 1
ATOM 660 N N . TYR A 1 86 ? 9.578 -0.156 -0.101 1 98.62 86 TYR A N 1
ATOM 661 C CA . TYR A 1 86 ? 9.07 0.305 1.185 1 98.62 86 TYR A CA 1
ATOM 662 C C . TYR A 1 86 ? 9.953 -0.185 2.328 1 98.62 86 TYR A C 1
ATOM 664 O O . TYR A 1 86 ? 10.742 -1.111 2.156 1 98.62 86 TYR A O 1
ATOM 672 N N . VAL A 1 87 ? 9.875 0.534 3.389 1 97.94 87 VAL A N 1
ATOM 673 C CA . VAL A 1 87 ? 10.617 0.221 4.605 1 97.94 87 VAL A CA 1
ATOM 674 C C . VAL A 1 87 ? 9.672 -0.385 5.645 1 97.94 87 VAL A C 1
ATOM 676 O O . VAL A 1 87 ? 8.672 0.235 6.02 1 97.94 87 VAL A O 1
ATOM 679 N N . ARG A 1 88 ? 10.023 -1.6 6.105 1 95.5 88 ARG A N 1
ATOM 680 C CA . ARG A 1 88 ? 9.211 -2.297 7.098 1 95.5 88 ARG A CA 1
ATOM 681 C C . ARG A 1 88 ? 9.383 -1.674 8.477 1 95.5 88 ARG A C 1
ATOM 683 O O . ARG A 1 88 ? 10.414 -1.063 8.773 1 95.5 88 ARG A O 1
ATOM 690 N N . LYS A 1 89 ? 8.312 -1.964 9.258 1 85.62 89 LYS A N 1
ATOM 691 C CA . LYS A 1 89 ? 8.398 -1.519 10.641 1 85.62 89 LYS A CA 1
ATOM 692 C C . LYS A 1 89 ? 9.414 -2.357 11.422 1 85.62 89 LYS A C 1
ATOM 694 O O . LYS A 1 89 ? 9.484 -3.572 11.242 1 85.62 89 LYS A O 1
ATOM 699 N N . GLN A 1 90 ? 10.438 -1.769 12.016 1 70.81 90 GLN A N 1
ATOM 700 C CA . GLN A 1 90 ? 11.438 -2.49 12.797 1 70.81 90 GLN A CA 1
ATOM 701 C C . GLN A 1 90 ? 10.781 -3.281 13.93 1 70.81 90 GLN A C 1
ATOM 703 O O . GLN A 1 90 ? 10.008 -2.73 14.711 1 70.81 90 GLN A O 1
ATOM 708 N N . VAL A 1 91 ? 10.758 -4.672 13.758 1 60.94 91 VAL A N 1
ATOM 709 C CA . VAL A 1 91 ? 10.297 -5.492 14.875 1 60.94 91 VAL A CA 1
ATOM 710 C C . VAL A 1 91 ? 11.484 -5.867 15.766 1 60.94 91 VAL A C 1
ATOM 712 O O . VAL A 1 91 ? 12.57 -6.164 15.266 1 60.94 91 VAL A O 1
ATOM 715 N N . LYS A 1 92 ? 11.469 -5.34 17.047 1 54.66 92 LYS A N 1
ATOM 716 C CA . LYS A 1 92 ? 12.523 -5.52 18.031 1 54.66 92 LYS A CA 1
ATOM 717 C C . LYS A 1 92 ? 13.195 -6.883 17.891 1 54.66 92 LYS A C 1
ATOM 719 O O . LYS A 1 92 ? 14.383 -7.031 18.172 1 54.66 92 LYS A O 1
ATOM 724 N N . GLU A 1 93 ? 12.352 -7.801 17.844 1 48.28 93 GLU A N 1
ATOM 725 C CA . GLU A 1 93 ? 12.914 -9.109 18.172 1 48.28 93 GLU A CA 1
ATOM 726 C C . GLU A 1 93 ? 13.812 -9.617 17.047 1 48.28 93 GLU A C 1
ATOM 728 O O . GLU A 1 93 ? 14.586 -10.562 17.234 1 48.28 93 GLU A O 1
ATOM 733 N N . HIS A 1 94 ? 13.523 -9.234 15.875 1 50.69 94 HIS A N 1
ATOM 734 C CA . HIS A 1 94 ? 14.328 -9.977 14.914 1 50.69 94 HIS A CA 1
ATOM 735 C C . HIS A 1 94 ? 15.461 -9.117 14.359 1 50.69 94 HIS A C 1
ATOM 737 O O . HIS A 1 94 ? 15.273 -7.926 14.109 1 50.69 94 HIS A O 1
ATOM 743 N N . GLY A 1 95 ? 16.688 -9.375 14.617 1 43.25 95 GLY A N 1
ATOM 744 C CA . GLY A 1 95 ? 18.047 -9.023 14.203 1 43.25 95 GLY A CA 1
ATOM 745 C C . GLY A 1 95 ? 18.078 -8.203 12.93 1 43.25 95 GLY A C 1
ATOM 746 O O . GLY A 1 95 ? 17.188 -7.395 12.672 1 43.25 95 GLY A O 1
ATOM 747 N N . THR A 1 96 ? 19.156 -8.594 11.953 1 49.34 96 THR A N 1
ATOM 748 C CA . THR A 1 96 ? 19.766 -8.117 10.711 1 49.34 96 THR A CA 1
ATOM 749 C C . THR A 1 96 ? 18.766 -8.195 9.562 1 49.34 96 THR A C 1
ATOM 751 O O . THR A 1 96 ? 19.156 -8.211 8.391 1 49.34 96 THR A O 1
ATOM 754 N N . ALA A 1 97 ? 17.484 -8.297 9.859 1 59.81 97 ALA A N 1
ATOM 755 C CA . ALA A 1 97 ? 16.578 -8.555 8.734 1 59.81 97 ALA A CA 1
ATOM 756 C C . ALA A 1 97 ? 16.484 -7.34 7.82 1 59.81 97 ALA A C 1
ATOM 758 O O . ALA A 1 97 ? 16.703 -6.207 8.258 1 59.81 97 ALA A O 1
ATOM 759 N N . ARG A 1 98 ? 16.406 -7.547 6.531 1 75.44 98 ARG A N 1
ATOM 760 C CA . ARG A 1 98 ? 16.266 -6.566 5.461 1 75.44 98 ARG A CA 1
ATOM 761 C C . ARG A 1 98 ? 15.008 -5.715 5.668 1 75.44 98 ARG A C 1
ATOM 763 O O . ARG A 1 98 ? 13.891 -6.223 5.605 1 75.44 98 ARG A O 1
ATOM 770 N N . LEU A 1 99 ? 15.273 -4.406 6.07 1 91.38 99 LEU A N 1
ATOM 771 C CA . LEU A 1 99 ? 14.18 -3.484 6.355 1 91.38 99 LEU A CA 1
ATOM 772 C C . LEU A 1 99 ? 13.633 -2.875 5.066 1 91.38 99 LEU A C 1
ATOM 774 O O . LEU A 1 99 ? 12.477 -2.455 5.016 1 91.38 99 LEU A O 1
ATOM 778 N N . VAL A 1 100 ? 14.461 -2.957 4.035 1 97.44 100 VAL A N 1
ATOM 779 C CA . VAL A 1 100 ? 14.047 -2.33 2.781 1 97.44 100 VAL A CA 1
ATOM 780 C C . VAL A 1 100 ? 13.586 -3.4 1.798 1 97.44 100 VAL A C 1
ATOM 782 O O . VAL A 1 100 ? 14.344 -4.309 1.454 1 97.44 100 VAL A O 1
ATOM 785 N N . GLU A 1 101 ? 12.344 -3.256 1.382 1 97.69 101 GLU A N 1
ATOM 786 C CA . GLU A 1 101 ? 11.758 -4.227 0.462 1 97.69 101 GLU A CA 1
ATOM 787 C C . GLU A 1 101 ? 11.664 -3.664 -0.953 1 97.69 101 GLU A C 1
ATOM 789 O O . GLU A 1 101 ? 11.328 -2.494 -1.142 1 97.69 101 GLU A O 1
ATOM 794 N N . GLY A 1 102 ? 11.93 -4.527 -1.943 1 98.25 102 GLY A N 1
ATOM 795 C CA . GLY A 1 102 ? 11.891 -4.152 -3.348 1 98.25 102 GLY A CA 1
ATOM 796 C C . GLY A 1 102 ? 13.227 -4.277 -4.043 1 98.25 102 GLY A C 1
ATOM 797 O O . GLY A 1 102 ? 14.141 -4.93 -3.533 1 98.25 102 GLY A O 1
ATOM 798 N N . ILE A 1 103 ? 13.266 -3.797 -5.258 1 98.62 103 ILE A N 1
ATOM 799 C CA . ILE A 1 103 ? 14.484 -3.77 -6.051 1 98.62 103 ILE A CA 1
ATOM 800 C C . ILE A 1 103 ? 15.062 -2.354 -6.066 1 98.62 103 ILE A C 1
ATOM 802 O O . ILE A 1 103 ? 14.336 -1.387 -6.305 1 98.62 103 ILE A O 1
ATOM 806 N N . TYR A 1 104 ? 16.312 -2.25 -5.758 1 98.5 104 TYR A N 1
ATOM 807 C CA . TYR A 1 104 ? 17.016 -0.966 -5.785 1 98.5 104 TYR A CA 1
ATOM 808 C C . TYR A 1 104 ? 18.5 -1.155 -6.035 1 98.5 104 TYR A C 1
ATOM 810 O O . TYR A 1 104 ? 19.016 -2.268 -5.91 1 98.5 104 TYR A O 1
ATOM 818 N N . GLU A 1 105 ? 19.125 -0.118 -6.438 1 98.12 105 GLU A N 1
ATOM 819 C CA . GLU A 1 105 ? 20.578 -0.083 -6.617 1 98.12 105 GLU A CA 1
ATOM 820 C C . GLU A 1 105 ? 21.203 1.055 -5.82 1 98.12 105 GLU A C 1
ATOM 822 O O . GLU A 1 105 ? 20.609 2.127 -5.684 1 98.12 105 GLU A O 1
ATOM 827 N N . PRO A 1 106 ? 22.422 0.789 -5.316 1 98.19 106 PRO A N 1
ATOM 828 C CA . PRO A 1 106 ? 23.109 1.892 -4.641 1 98.19 106 PRO A CA 1
ATOM 829 C C . PRO A 1 106 ? 23.219 3.141 -5.512 1 98.19 106 PRO A C 1
ATOM 831 O O . PRO A 1 106 ? 23.438 3.037 -6.719 1 98.19 106 PRO A O 1
ATOM 834 N N . GLY A 1 107 ? 22.953 4.27 -4.902 1 98.44 107 GLY A N 1
ATOM 835 C CA . GLY A 1 107 ? 23.094 5.535 -5.602 1 98.44 107 GLY A CA 1
ATOM 836 C C . GLY A 1 107 ? 21.781 6.07 -6.141 1 98.44 107 GLY A C 1
ATOM 837 O O . GLY A 1 107 ? 21.672 7.246 -6.5 1 98.44 107 GLY A O 1
ATOM 838 N N . GLN A 1 108 ? 20.766 5.188 -6.234 1 98.69 108 GLN A N 1
ATOM 839 C CA . GLN A 1 108 ? 19.484 5.641 -6.742 1 98.69 108 GLN A CA 1
ATOM 840 C C . GLN A 1 108 ? 18.891 6.719 -5.84 1 98.69 108 GLN A C 1
ATOM 842 O O . GLN A 1 108 ? 18.969 6.625 -4.613 1 98.69 108 GLN A O 1
ATOM 847 N N . ARG A 1 109 ? 18.328 7.73 -6.426 1 98.75 109 ARG A N 1
ATOM 848 C CA . ARG A 1 109 ? 17.688 8.844 -5.73 1 98.75 109 ARG A CA 1
ATOM 849 C C . ARG A 1 109 ? 16.25 8.492 -5.344 1 98.75 109 ARG A C 1
ATOM 851 O O . ARG A 1 109 ? 15.438 8.164 -6.207 1 98.75 109 ARG A O 1
ATOM 858 N N . VAL A 1 110 ? 15.977 8.641 -4.047 1 98.75 110 VAL A N 1
ATOM 859 C CA . VAL A 1 110 ? 14.703 8.102 -3.574 1 98.75 110 VAL A CA 1
ATOM 860 C C . VAL A 1 110 ? 13.938 9.172 -2.805 1 98.75 110 VAL A C 1
ATOM 862 O O . VAL A 1 110 ? 14.539 9.969 -2.08 1 98.75 110 VAL A O 1
ATOM 865 N N . LEU A 1 111 ? 12.672 9.297 -3.031 1 98.88 111 LEU A N 1
ATOM 866 C CA . LEU A 1 111 ? 11.727 10.047 -2.213 1 98.88 111 LEU A CA 1
ATOM 867 C C . LEU A 1 111 ? 11.062 9.148 -1.175 1 98.88 111 LEU A C 1
ATOM 869 O O . LEU A 1 111 ? 10.516 8.102 -1.518 1 98.88 111 LEU A O 1
ATOM 873 N N . VAL A 1 112 ? 11.133 9.539 0.081 1 98.88 112 VAL A N 1
ATOM 874 C CA . VAL A 1 112 ? 10.484 8.797 1.157 1 98.88 112 VAL A CA 1
ATOM 875 C C . VAL A 1 112 ? 9.102 9.375 1.433 1 98.88 112 VAL A C 1
ATOM 877 O O . VAL A 1 112 ? 8.953 10.594 1.578 1 98.88 112 VAL A O 1
ATOM 880 N N . VAL A 1 113 ? 8.102 8.523 1.504 1 98.88 113 VAL A N 1
ATOM 881 C CA . VAL A 1 113 ? 6.723 8.977 1.642 1 98.88 113 VAL A CA 1
ATOM 882 C C . VAL A 1 113 ? 6.102 8.383 2.904 1 98.88 113 VAL A C 1
ATOM 884 O O . VAL A 1 113 ? 6.23 7.18 3.158 1 98.88 113 VAL A O 1
ATOM 887 N N . ASP A 1 114 ? 5.48 9.172 3.674 1 98.62 114 ASP A N 1
ATOM 888 C CA . ASP A 1 114 ? 4.641 8.75 4.793 1 98.62 114 ASP A CA 1
ATOM 889 C C . ASP A 1 114 ? 3.344 9.555 4.836 1 98.62 114 ASP A C 1
ATOM 891 O O . ASP A 1 114 ? 3.205 10.555 4.129 1 98.62 114 ASP A O 1
ATOM 895 N N . ASP A 1 115 ? 2.416 9.094 5.66 1 98.5 115 ASP A N 1
ATOM 896 C CA . ASP A 1 115 ? 1.115 9.75 5.633 1 98.5 115 ASP A CA 1
ATOM 897 C C . ASP A 1 115 ? 1.083 10.945 6.586 1 98.5 115 ASP A C 1
ATOM 899 O O . ASP A 1 115 ? 0.851 12.078 6.16 1 98.5 115 ASP A O 1
ATOM 903 N N . VAL A 1 116 ? 1.407 10.688 7.887 1 98.19 116 VAL A N 1
ATOM 904 C CA . VAL A 1 116 ? 1.382 11.742 8.891 1 98.19 116 VAL A CA 1
ATOM 905 C C . VAL A 1 116 ? 2.715 11.781 9.641 1 98.19 116 VAL A C 1
ATOM 907 O O . VAL A 1 116 ? 3.254 10.734 10.008 1 98.19 116 VAL A O 1
ATOM 910 N N . VAL A 1 117 ? 3.289 12.969 9.797 1 97.88 117 VAL A N 1
ATOM 911 C CA . VAL A 1 117 ? 4.496 13.117 10.602 1 97.88 117 VAL A CA 1
ATOM 912 C C . VAL A 1 117 ? 4.188 13.93 11.852 1 97.88 117 VAL A C 1
ATOM 914 O O . VAL A 1 117 ? 3.506 14.953 11.789 1 97.88 117 VAL A O 1
ATOM 917 N N . THR A 1 118 ? 4.555 13.461 12.945 1 94.69 118 THR A N 1
ATOM 918 C CA . THR A 1 118 ? 4.438 14.148 14.227 1 94.69 118 THR A CA 1
ATOM 919 C C . THR A 1 118 ? 5.812 14.5 14.781 1 94.69 118 THR A C 1
ATOM 921 O O . THR A 1 118 ? 6.309 15.609 14.578 1 94.69 118 THR A O 1
ATOM 924 N N . THR A 1 119 ? 6.59 13.516 15.242 1 94.5 119 THR A N 1
ATOM 925 C CA . THR A 1 119 ? 7.945 13.758 15.727 1 94.5 119 THR A CA 1
ATOM 926 C C . THR A 1 119 ? 8.961 13.562 14.609 1 94.5 119 THR A C 1
ATOM 928 O O . THR A 1 119 ? 10.062 14.109 14.664 1 94.5 119 THR A O 1
ATOM 931 N N . GLY A 1 120 ? 8.609 12.727 13.695 1 96.81 120 GLY A N 1
ATOM 932 C CA . GLY A 1 120 ? 9.5 12.414 12.586 1 96.81 120 GLY A CA 1
ATOM 933 C C . GLY A 1 120 ? 10.281 11.133 12.789 1 96.81 120 GLY A C 1
ATOM 934 O O . GLY A 1 120 ? 11.039 10.719 11.906 1 96.81 120 GLY A O 1
ATOM 935 N N . SER A 1 121 ? 10.047 10.438 13.828 1 95.75 121 SER A N 1
ATOM 936 C CA . SER A 1 121 ? 10.852 9.281 14.203 1 95.75 121 SER A CA 1
ATOM 937 C C . SER A 1 121 ? 10.695 8.148 13.188 1 95.75 121 SER A C 1
ATOM 939 O O . SER A 1 121 ? 11.68 7.52 12.797 1 95.75 121 SER A O 1
ATOM 941 N N . SER A 1 122 ? 9.461 7.887 12.773 1 95.69 122 SER A N 1
ATOM 942 C CA . SER A 1 122 ? 9.227 6.816 11.812 1 95.69 122 SER A CA 1
ATOM 943 C C . SER A 1 122 ? 9.938 7.102 10.492 1 95.69 122 SER A C 1
ATOM 945 O O . SER A 1 122 ? 10.609 6.227 9.938 1 95.69 122 SER A O 1
ATOM 947 N N . ILE A 1 123 ? 9.867 8.312 10.031 1 98 123 ILE A N 1
ATOM 948 C CA . ILE A 1 123 ? 10.508 8.695 8.781 1 98 123 ILE A CA 1
ATOM 949 C C . ILE A 1 123 ? 12.023 8.633 8.938 1 98 123 ILE A C 1
ATOM 951 O O . ILE A 1 123 ? 12.727 8.133 8.055 1 98 123 ILE A O 1
ATOM 955 N N . ARG A 1 124 ? 12.523 9.117 10.031 1 97.94 124 ARG A N 1
ATOM 956 C CA . ARG A 1 124 ? 13.961 9.117 10.273 1 97.94 124 ARG A CA 1
ATOM 957 C C . ARG A 1 124 ? 14.523 7.699 10.227 1 97.94 124 ARG A C 1
ATOM 959 O O . ARG A 1 124 ? 15.547 7.453 9.594 1 97.94 124 ARG A O 1
ATOM 966 N N . LYS A 1 125 ? 13.875 6.793 10.898 1 96.81 125 LYS A N 1
ATOM 967 C CA . LYS A 1 125 ? 14.297 5.398 10.867 1 96.81 125 LYS A CA 1
ATOM 968 C C . LYS A 1 125 ? 14.289 4.852 9.438 1 96.81 125 LYS A C 1
ATOM 970 O O . LYS A 1 125 ? 15.188 4.105 9.047 1 96.81 125 LYS A O 1
ATOM 975 N N . GLY A 1 126 ? 13.25 5.207 8.703 1 97.56 126 GLY A N 1
ATOM 976 C CA . GLY A 1 126 ? 13.188 4.809 7.305 1 97.56 126 GLY A CA 1
ATOM 977 C C . GLY A 1 126 ? 14.328 5.359 6.473 1 97.56 126 GLY A C 1
ATOM 978 O O . GLY A 1 126 ? 14.961 4.629 5.707 1 97.56 126 GLY A O 1
ATOM 979 N N . VAL A 1 127 ? 14.594 6.617 6.676 1 98.25 127 VAL A N 1
ATOM 980 C CA . VAL A 1 127 ? 15.68 7.293 5.965 1 98.25 127 VAL A CA 1
ATOM 981 C C . VAL A 1 127 ? 17 6.602 6.273 1 98.25 127 VAL A C 1
ATOM 983 O O . VAL A 1 127 ? 17.781 6.305 5.363 1 98.25 127 VAL A O 1
ATOM 986 N N . GLU A 1 128 ? 17.219 6.328 7.527 1 97.62 128 GLU A N 1
ATOM 987 C CA . GLU A 1 128 ? 18.438 5.66 7.945 1 97.62 128 GLU A CA 1
ATOM 988 C C . GLU A 1 128 ? 18.562 4.273 7.316 1 97.62 128 GLU A C 1
ATOM 990 O O . GLU A 1 128 ? 19.625 3.877 6.863 1 97.62 128 GLU A O 1
ATOM 995 N N . SER A 1 129 ? 17.484 3.551 7.281 1 97.38 129 SER A N 1
ATOM 996 C CA . SER A 1 129 ? 17.469 2.229 6.664 1 97.38 129 SER A CA 1
ATOM 997 C C . SER A 1 129 ? 17.812 2.303 5.18 1 97.38 129 SER A C 1
ATOM 999 O O . SER A 1 129 ? 18.578 1.486 4.672 1 97.38 129 SER A O 1
ATOM 1001 N N . LEU A 1 130 ? 17.281 3.27 4.516 1 98.44 130 LEU A N 1
ATOM 1002 C CA . LEU A 1 130 ? 17.5 3.43 3.086 1 98.44 130 LEU A CA 1
ATOM 1003 C C . LEU A 1 130 ? 18.953 3.824 2.803 1 98.44 130 LEU A C 1
ATOM 1005 O O . LEU A 1 130 ? 19.578 3.297 1.881 1 98.44 130 LEU A O 1
ATOM 1009 N N . LYS A 1 131 ? 19.438 4.691 3.588 1 98.25 131 LYS A N 1
ATOM 1010 C CA . LYS A 1 131 ? 20.844 5.105 3.438 1 98.25 131 LYS A CA 1
ATOM 1011 C C . LYS A 1 131 ? 21.781 3.939 3.703 1 98.25 131 LYS A C 1
ATOM 1013 O O . LYS A 1 131 ? 22.828 3.814 3.047 1 98.25 131 LYS A O 1
ATOM 1018 N N . SER A 1 132 ? 21.422 3.082 4.625 1 97.31 132 SER A N 1
ATOM 1019 C CA . SER A 1 132 ? 22.281 1.961 5.008 1 97.31 132 SER A CA 1
ATOM 1020 C C . SER A 1 132 ? 22.453 0.982 3.855 1 97.31 132 SER A C 1
ATOM 1022 O O . SER A 1 132 ? 23.422 0.216 3.83 1 97.31 132 SER A O 1
ATOM 1024 N N . VAL A 1 133 ? 21.547 1.036 2.898 1 97.44 133 VAL A N 1
ATOM 1025 C CA . VAL A 1 133 ? 21.672 0.124 1.766 1 97.44 133 VAL A CA 1
ATOM 1026 C C . VAL A 1 133 ? 22.188 0.88 0.545 1 97.44 133 VAL A C 1
ATOM 1028 O O . VAL A 1 133 ? 22.109 0.378 -0.58 1 97.44 133 VAL A O 1
ATOM 1031 N N . GLY A 1 134 ? 22.531 2.09 0.687 1 98.19 134 GLY A N 1
ATOM 1032 C CA . GLY A 1 134 ? 23.266 2.82 -0.333 1 98.19 134 GLY A CA 1
ATOM 1033 C C . GLY A 1 134 ? 22.391 3.754 -1.147 1 98.19 134 GLY A C 1
ATOM 1034 O O . GLY A 1 134 ? 22.859 4.355 -2.119 1 98.19 134 GLY A O 1
ATOM 1035 N N . LEU A 1 135 ? 21.172 3.943 -0.728 1 98.62 135 LEU A N 1
ATOM 1036 C CA . LEU A 1 135 ? 20.281 4.816 -1.483 1 98.62 135 LEU A CA 1
ATOM 1037 C C . LEU A 1 135 ? 20.531 6.281 -1.136 1 98.62 135 LEU A C 1
ATOM 1039 O O . LEU A 1 135 ? 20.953 6.598 -0.017 1 98.62 135 LEU A O 1
ATOM 1043 N N . ASP A 1 136 ? 20.328 7.137 -2.102 1 98.69 136 ASP A N 1
ATOM 1044 C CA . ASP A 1 136 ? 20.406 8.578 -1.904 1 98.69 136 ASP A CA 1
ATOM 1045 C C . ASP A 1 136 ? 19.031 9.164 -1.599 1 98.69 136 ASP A C 1
ATOM 1047 O O . ASP A 1 136 ? 18.25 9.438 -2.512 1 98.69 136 ASP A O 1
ATOM 1051 N N . VAL A 1 137 ? 18.781 9.383 -0.344 1 98.62 137 VAL A N 1
ATOM 1052 C CA . VAL A 1 137 ? 17.5 9.938 0.06 1 98.62 137 VAL A CA 1
ATOM 1053 C C . VAL A 1 137 ? 17.469 11.438 -0.236 1 98.62 137 VAL A C 1
ATOM 1055 O O . VAL A 1 137 ? 18.094 12.227 0.471 1 98.62 137 VAL A O 1
ATOM 1058 N N . VAL A 1 138 ? 16.656 11.797 -1.193 1 98.19 138 VAL A N 1
ATOM 1059 C CA . VAL A 1 138 ? 16.609 13.188 -1.642 1 98.19 138 VAL A CA 1
ATOM 1060 C C . VAL A 1 138 ? 15.797 14.023 -0.657 1 98.19 138 VAL A C 1
ATOM 1062 O O . VAL A 1 138 ? 16.219 15.109 -0.257 1 98.19 138 VAL A O 1
ATOM 1065 N N . LYS A 1 139 ? 14.664 13.555 -0.336 1 98 139 LYS A N 1
ATOM 1066 C CA . LYS A 1 139 ? 13.797 14.188 0.652 1 98 139 LYS A CA 1
ATOM 1067 C C . LYS A 1 139 ? 12.711 13.227 1.129 1 98 139 LYS A C 1
ATOM 1069 O O . LYS A 1 139 ? 12.547 12.141 0.566 1 98 139 LYS A O 1
ATOM 1074 N N . ALA A 1 140 ? 12.109 13.641 2.205 1 98.69 140 ALA A N 1
ATOM 1075 C CA . ALA A 1 140 ? 10.914 12.977 2.727 1 98.69 140 ALA A CA 1
ATOM 1076 C C . ALA A 1 140 ? 9.672 13.836 2.502 1 98.69 140 ALA A C 1
ATOM 1078 O O . ALA A 1 140 ? 9.75 15.07 2.52 1 98.69 140 ALA A O 1
ATOM 1079 N N . LEU A 1 141 ? 8.625 13.156 2.213 1 98.81 141 LEU A N 1
ATOM 1080 C CA . LEU A 1 141 ? 7.344 13.812 1.954 1 98.81 141 LEU A CA 1
ATOM 1081 C C . LEU A 1 141 ? 6.238 13.195 2.801 1 98.81 141 LEU A C 1
ATOM 1083 O O . LEU A 1 141 ? 5.926 12.016 2.656 1 98.81 141 LEU A O 1
ATOM 1087 N N . ALA A 1 142 ? 5.688 13.93 3.686 1 98.75 142 ALA A N 1
ATOM 1088 C CA . ALA A 1 142 ? 4.477 13.547 4.41 1 98.75 142 ALA A CA 1
ATOM 1089 C C . ALA A 1 142 ? 3.238 14.18 3.783 1 98.75 142 ALA A C 1
ATOM 1091 O O . ALA A 1 142 ? 3.316 15.25 3.18 1 98.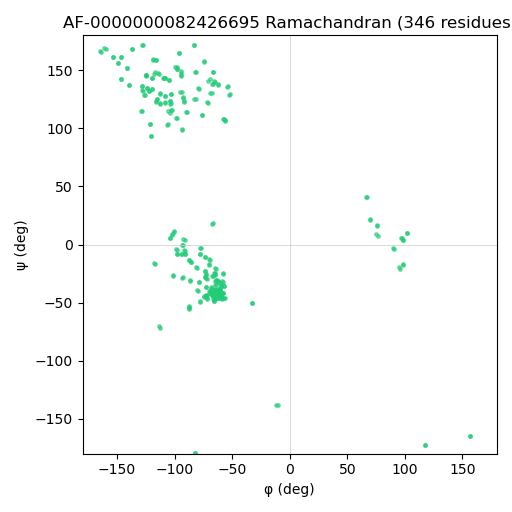75 142 ALA A O 1
ATOM 1092 N N . ILE A 1 143 ? 2.094 13.516 3.918 1 98.88 143 ILE A N 1
ATOM 1093 C CA . ILE A 1 143 ? 0.863 14.148 3.451 1 98.88 143 ILE A CA 1
ATOM 1094 C C . ILE A 1 143 ? 0.445 15.25 4.422 1 98.88 143 ILE A C 1
ATOM 1096 O O . ILE A 1 143 ? 0.166 16.375 4.012 1 98.88 143 ILE A O 1
ATOM 1100 N N . VAL A 1 144 ? 0.505 14.93 5.727 1 98.81 144 VAL A N 1
ATOM 1101 C CA . VAL A 1 144 ? 0.167 15.93 6.738 1 98.81 144 VAL A CA 1
ATOM 1102 C C . VAL A 1 144 ? 1.312 16.062 7.738 1 98.81 144 VAL A C 1
ATOM 1104 O O . VAL A 1 144 ? 1.789 15.055 8.281 1 98.81 144 VAL A O 1
ATOM 1107 N N . ASP A 1 145 ? 1.764 17.219 7.984 1 98.44 145 ASP A N 1
ATOM 1108 C CA . ASP A 1 145 ? 2.732 17.516 9.039 1 98.44 145 ASP A CA 1
ATOM 1109 C C . ASP A 1 145 ? 2.041 18.047 10.289 1 98.44 145 ASP A C 1
ATOM 1111 O O . ASP A 1 145 ? 1.59 19.203 10.305 1 98.44 145 ASP A O 1
ATOM 1115 N N . ARG A 1 146 ? 2.025 17.266 11.289 1 96.44 146 ARG A N 1
ATOM 1116 C CA . ARG A 1 146 ? 1.395 17.641 12.547 1 96.44 146 ARG A CA 1
ATOM 1117 C C . ARG A 1 146 ? 2.41 18.266 13.5 1 96.44 146 ARG A C 1
ATOM 1119 O O . ARG A 1 146 ? 2.059 18.672 14.609 1 96.44 146 ARG A O 1
ATOM 1126 N N . SER A 1 147 ? 3.615 18.359 13.102 1 95.19 147 SER A N 1
ATOM 1127 C CA . SER A 1 147 ? 4.672 18.812 14 1 95.19 147 SER A CA 1
ATOM 1128 C C . SER A 1 147 ? 4.793 20.328 13.977 1 95.19 147 SER A C 1
ATOM 1130 O O . SER A 1 147 ? 5.477 20.922 14.82 1 95.19 147 SER A O 1
ATOM 1132 N N . GLY A 1 148 ? 4.156 20.969 12.984 1 91.06 148 GLY A N 1
ATOM 1133 C CA . GLY A 1 148 ? 4.34 22.391 12.82 1 91.06 148 GLY A CA 1
ATOM 1134 C C . GLY A 1 148 ? 5.727 22.766 12.328 1 91.06 148 GLY A C 1
ATOM 1135 O O . GLY A 1 148 ? 6.23 23.859 12.633 1 91.06 148 GLY A O 1
ATOM 1136 N N . GLY A 1 149 ? 6.352 21.781 11.727 1 92.5 149 GLY A N 1
ATOM 1137 C CA . GLY A 1 149 ? 7.676 22.031 11.172 1 92.5 149 GLY A CA 1
ATOM 1138 C C . GLY A 1 149 ? 8.797 21.594 12.094 1 92.5 149 GLY A C 1
ATOM 1139 O O . GLY A 1 149 ? 9.969 21.719 11.758 1 92.5 149 GLY A O 1
ATOM 1140 N N . ALA A 1 150 ? 8.477 20.953 13.219 1 93.94 150 ALA A N 1
ATOM 1141 C CA . ALA A 1 150 ? 9.477 20.625 14.234 1 93.94 150 ALA A CA 1
ATOM 1142 C C . ALA A 1 150 ? 10.023 19.219 14.031 1 93.94 150 ALA A C 1
ATOM 1144 O O . ALA A 1 150 ? 11.016 18.828 14.656 1 93.94 150 ALA A O 1
ATOM 1145 N N . ALA A 1 151 ? 9.461 18.453 13.156 1 96.25 151 ALA A N 1
ATOM 1146 C CA . ALA A 1 151 ? 9.836 17.047 12.984 1 96.25 151 ALA A CA 1
ATOM 1147 C C . ALA A 1 151 ? 11.273 16.922 12.484 1 96.25 151 ALA A C 1
ATOM 1149 O O . ALA A 1 151 ? 11.703 17.703 11.625 1 96.25 151 ALA A O 1
ATOM 1150 N N . ASP A 1 152 ? 11.969 15.961 13.008 1 96.81 152 ASP A N 1
ATOM 1151 C CA . ASP A 1 152 ? 13.289 15.594 12.516 1 96.81 152 ASP A CA 1
ATOM 1152 C C . ASP A 1 152 ? 13.25 14.281 11.734 1 96.81 152 ASP A C 1
ATOM 1154 O O . ASP A 1 152 ? 13.273 13.203 12.3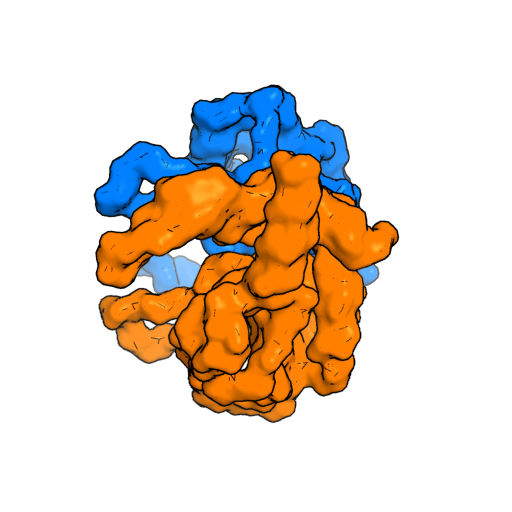28 1 96.81 152 ASP A O 1
ATOM 1158 N N . ALA A 1 153 ? 13.297 14.398 10.453 1 95.56 153 ALA A N 1
ATOM 1159 C CA . ALA A 1 153 ? 13.125 13.242 9.578 1 95.56 153 ALA A CA 1
ATOM 1160 C C . ALA A 1 153 ? 14.477 12.695 9.125 1 95.56 153 ALA A C 1
ATOM 1162 O O . ALA A 1 153 ? 14.547 11.672 8.438 1 95.56 153 ALA A O 1
ATOM 1163 N N . GLY A 1 154 ? 15.57 13.344 9.469 1 96.12 154 GLY A N 1
ATOM 1164 C CA . GLY A 1 154 ? 16.891 12.914 9.031 1 96.12 154 GLY A CA 1
ATOM 1165 C C . GLY A 1 154 ? 17.188 13.258 7.586 1 96.12 154 GLY A C 1
ATOM 1166 O O . GLY A 1 154 ? 18.141 12.742 7 1 96.12 154 GLY A O 1
ATOM 1167 N N . ALA A 1 155 ? 16.312 14.016 6.965 1 97.19 155 ALA A N 1
ATOM 1168 C CA . ALA A 1 155 ? 16.391 14.539 5.605 1 97.19 155 ALA A CA 1
ATOM 1169 C C . ALA A 1 155 ? 15.477 15.742 5.426 1 97.19 155 ALA A C 1
ATOM 1171 O O . ALA A 1 155 ? 14.688 16.062 6.316 1 97.19 155 ALA A O 1
ATOM 1172 N N . GLU A 1 156 ? 15.648 16.453 4.277 1 97.62 156 GLU A N 1
ATOM 1173 C CA . GLU A 1 156 ? 14.672 17.5 3.973 1 97.62 156 GLU A CA 1
ATOM 1174 C C . GLU A 1 156 ? 13.25 16.953 4.039 1 97.62 156 GLU A C 1
ATOM 1176 O O . GLU A 1 156 ? 12.953 15.898 3.473 1 97.62 156 GLU A O 1
ATOM 1181 N N . LEU A 1 157 ? 12.406 17.672 4.797 1 98.44 157 LEU A N 1
ATOM 1182 C CA . LEU A 1 157 ? 11.031 17.234 4.973 1 98.44 157 LEU A CA 1
ATOM 1183 C C . LEU A 1 157 ? 10.062 18.25 4.359 1 98.44 157 LEU A C 1
ATOM 1185 O O . LEU A 1 157 ? 10.148 19.453 4.637 1 98.44 157 LEU A O 1
ATOM 1189 N N . ARG A 1 158 ? 9.25 17.75 3.494 1 98.25 158 ARG A N 1
ATOM 1190 C CA . ARG A 1 158 ? 8.133 18.5 2.928 1 98.25 158 ARG A CA 1
ATOM 1191 C C . ARG A 1 158 ? 6.801 17.828 3.262 1 98.25 158 ARG A C 1
ATOM 1193 O O . ARG A 1 158 ? 6.773 16.656 3.652 1 98.25 158 ARG A O 1
ATOM 1200 N N . SER A 1 159 ? 5.746 18.578 3.189 1 98.69 159 SER A N 1
ATOM 1201 C CA . SER A 1 159 ? 4.414 18.031 3.404 1 98.69 159 SER A CA 1
ATOM 1202 C C . SER A 1 159 ? 3.398 18.641 2.447 1 98.69 159 SER A C 1
ATOM 1204 O O . SER A 1 159 ? 3.588 19.766 1.971 1 98.69 159 SER A O 1
ATOM 1206 N N . VAL A 1 160 ? 2.381 17.922 2.135 1 98.62 160 VAL A N 1
ATOM 1207 C CA . VAL A 1 160 ? 1.304 18.438 1.296 1 98.62 160 VAL A CA 1
ATOM 1208 C C . VAL A 1 160 ? 0.475 19.453 2.084 1 98.62 160 VAL A C 1
ATOM 1210 O O . VAL A 1 160 ? 0.172 20.531 1.585 1 98.62 160 VAL A O 1
ATOM 1213 N N . PHE A 1 161 ? 0.136 19.031 3.357 1 98.62 161 PHE A N 1
ATOM 1214 C CA . PHE A 1 161 ? -0.614 19.922 4.242 1 98.62 161 PHE A CA 1
ATOM 1215 C C . PHE A 1 161 ? 0.12 20.109 5.562 1 98.62 161 PHE A C 1
ATOM 1217 O O . PHE A 1 161 ? 0.767 19.188 6.062 1 98.62 161 PHE A O 1
ATOM 1224 N N . SER A 1 162 ? -0.002 21.281 6.113 1 98.06 162 SER A N 1
ATOM 1225 C CA . SER A 1 162 ? 0.298 21.469 7.527 1 98.06 162 SER A CA 1
ATOM 1226 C C . SER A 1 162 ? -0.959 21.359 8.383 1 98.06 162 SER A C 1
ATOM 1228 O O . SER A 1 162 ? -2.057 21.688 7.93 1 98.06 162 SER A O 1
ATOM 1230 N N . VAL A 1 163 ? -0.753 20.891 9.586 1 97.38 163 VAL A N 1
ATOM 1231 C CA . VAL A 1 163 ? -1.912 20.75 10.461 1 97.38 163 VAL A CA 1
ATOM 1232 C C . VAL A 1 163 ? -2.541 22.125 10.695 1 97.38 163 VAL A C 1
ATOM 1234 O O . VAL A 1 163 ? -3.766 22.25 10.797 1 97.38 163 VAL A O 1
ATOM 1237 N N . GLY A 1 164 ? -1.786 23.156 10.727 1 96.75 164 GLY A N 1
ATOM 1238 C CA . GLY A 1 164 ? -2.293 24.5 10.906 1 96.75 164 GLY A CA 1
ATOM 1239 C C . GLY A 1 164 ? -3.264 24.922 9.82 1 96.75 164 GLY A C 1
ATOM 1240 O O . GLY A 1 164 ? -4.324 25.484 10.109 1 96.75 164 GLY A O 1
ATOM 1241 N N . GLU A 1 165 ? -2.92 24.656 8.594 1 96.94 165 GLU A N 1
ATOM 1242 C CA . GLU A 1 165 ? -3.783 25.047 7.484 1 96.94 165 GLU A CA 1
ATOM 1243 C C . GLU A 1 165 ? -5.086 24.266 7.488 1 96.94 165 GLU A C 1
ATOM 1245 O O . GLU A 1 165 ? -6.145 24.797 7.152 1 96.94 165 GLU A O 1
ATOM 1250 N N . LEU A 1 166 ? -4.98 22.938 7.836 1 97.94 166 LEU A N 1
ATOM 1251 C CA . LEU A 1 166 ? -6.176 22.109 7.902 1 97.94 166 LEU A CA 1
ATOM 1252 C C . LEU A 1 166 ? -7.145 22.625 8.961 1 97.94 166 LEU A C 1
ATOM 1254 O O . LEU A 1 166 ? -8.328 22.812 8.68 1 97.94 166 LEU A O 1
ATOM 1258 N N . LEU A 1 167 ? -6.613 22.938 10.133 1 96.88 167 LEU A N 1
ATOM 1259 C CA . LEU A 1 167 ? -7.453 23.359 11.242 1 96.88 167 LEU A CA 1
ATOM 1260 C C . LEU A 1 167 ? -8.047 24.734 10.984 1 96.88 167 LEU A C 1
ATOM 1262 O O . LEU A 1 167 ? -9.219 24.984 11.297 1 96.88 167 LEU A O 1
ATOM 1266 N N . ASP A 1 168 ? -7.285 25.609 10.43 1 96.5 168 ASP A N 1
ATOM 1267 C CA . ASP A 1 168 ? -7.762 26.969 10.117 1 96.5 168 ASP A CA 1
ATOM 1268 C C . ASP A 1 168 ? -8.953 26.922 9.164 1 96.5 168 ASP A C 1
ATOM 1270 O O . ASP A 1 168 ? -9.969 27.578 9.398 1 96.5 168 ASP A O 1
ATOM 1274 N N . GLU A 1 169 ? -8.859 26.109 8.133 1 96.81 169 GLU A N 1
ATOM 1275 C CA . GLU A 1 169 ? -9.898 26.031 7.117 1 96.81 169 GLU A CA 1
ATOM 1276 C C . GLU A 1 169 ? -11.141 25.312 7.648 1 96.81 169 GLU A C 1
ATOM 1278 O O . GLU A 1 169 ? -12.266 25.719 7.355 1 96.81 169 GLU A O 1
ATOM 1283 N N . LEU A 1 170 ? -10.945 24.297 8.477 1 96.69 170 LEU A N 1
ATOM 1284 C CA . LEU A 1 170 ? -12.062 23.453 8.883 1 96.69 170 LEU A CA 1
ATOM 1285 C C . LEU A 1 170 ? -12.781 24.047 10.094 1 96.69 170 LEU A C 1
ATOM 1287 O O . LEU A 1 170 ? -13.969 23.797 10.297 1 96.69 170 LEU A O 1
ATOM 1291 N N . LYS A 1 171 ? -12.109 24.703 10.914 1 90.94 171 LYS A N 1
ATOM 1292 C CA . LYS A 1 171 ? -12.773 25.406 12.016 1 90.94 171 LYS A CA 1
ATOM 1293 C C . LYS A 1 171 ? -13.625 26.562 11.492 1 90.94 171 LYS A C 1
ATOM 1295 O O . LYS A 1 171 ? -14.695 26.844 12.039 1 90.94 171 LYS A O 1
ATOM 1300 N N . ASP A 1 172 ? -13.18 27.203 10.539 1 81.31 172 ASP A N 1
ATOM 1301 C CA . ASP A 1 172 ? -13.945 28.266 9.906 1 81.31 172 ASP A CA 1
ATOM 1302 C C . ASP A 1 172 ? -15.234 27.734 9.289 1 81.31 172 ASP A C 1
ATOM 1304 O O . ASP A 1 172 ? -16.281 28.391 9.336 1 81.31 172 ASP A O 1
ATOM 1308 N N . ALA A 1 173 ? -15.125 26.484 8.852 1 71.88 173 ALA A N 1
ATOM 1309 C CA . ALA A 1 173 ? -16.281 25.875 8.203 1 71.88 173 ALA A CA 1
ATOM 1310 C C . ALA A 1 173 ? -17.297 25.375 9.242 1 71.88 173 ALA A C 1
ATOM 1312 O O . ALA A 1 173 ? -18.484 25.266 8.945 1 71.88 173 ALA A O 1
ATOM 1313 N N . HIS A 1 174 ? -16.844 24.828 10.289 1 67.12 174 HIS A N 1
ATOM 1314 C CA . HIS A 1 174 ? -17.719 24.375 11.359 1 67.12 174 HIS A CA 1
ATOM 1315 C C . HIS A 1 174 ? -18.344 25.562 12.094 1 67.12 174 HIS A C 1
ATOM 1317 O O . HIS A 1 174 ? -19.297 25.375 12.867 1 67.12 174 HIS A O 1
ATOM 1323 N N . GLN A 1 175 ? -17.828 26.781 11.844 1 50.66 175 GLN A N 1
ATOM 1324 C CA . GLN A 1 175 ? -18.469 27.969 12.391 1 50.66 175 GLN A CA 1
ATOM 1325 C C . GLN A 1 175 ? -19.547 28.484 11.445 1 50.66 175 GLN A C 1
ATOM 1327 O O . GLN A 1 175 ? -19.438 28.344 10.227 1 50.66 175 GLN A O 1
ATOM 1332 N N . MET B 1 1 ? 2.885 -5.949 -23.781 1 89.06 1 MET B N 1
ATOM 1333 C CA . MET B 1 1 ? 3.729 -7.137 -23.719 1 89.06 1 MET B CA 1
ATOM 1334 C C . MET B 1 1 ? 2.881 -8.398 -23.578 1 89.06 1 MET B C 1
ATOM 1336 O O . MET B 1 1 ? 1.8 -8.367 -23 1 89.06 1 MET B O 1
ATOM 1340 N N . ASN B 1 2 ? 3.316 -9.422 -24.172 1 94.94 2 ASN B N 1
ATOM 1341 C CA . ASN B 1 2 ? 2.496 -10.625 -24.047 1 94.94 2 ASN B CA 1
ATOM 1342 C C . ASN B 1 2 ? 2.779 -11.359 -22.75 1 94.94 2 ASN B C 1
ATOM 1344 O O . ASN B 1 2 ? 3.693 -10.992 -22 1 94.94 2 ASN B O 1
ATOM 1348 N N . ARG B 1 3 ? 2.049 -12.297 -22.453 1 97.06 3 ARG B N 1
ATOM 1349 C CA . ARG B 1 3 ? 2.057 -12.992 -21.172 1 97.06 3 ARG B CA 1
ATOM 1350 C C . ARG B 1 3 ? 3.385 -13.703 -20.938 1 97.06 3 ARG B C 1
ATOM 1352 O O . ARG B 1 3 ? 3.945 -13.641 -19.844 1 97.06 3 ARG B O 1
ATOM 1359 N N . ARG B 1 4 ? 3.922 -14.336 -21.953 1 96.44 4 ARG B N 1
ATOM 1360 C CA . ARG B 1 4 ? 5.199 -15.039 -21.844 1 96.44 4 ARG B CA 1
ATOM 1361 C C . ARG B 1 4 ? 6.328 -14.07 -21.516 1 96.44 4 ARG B C 1
ATOM 1363 O O . ARG B 1 4 ? 7.168 -14.352 -20.656 1 96.44 4 ARG B O 1
ATOM 1370 N N . GLU B 1 5 ? 6.328 -12.953 -22.188 1 97.5 5 GLU B N 1
ATOM 1371 C CA . GLU B 1 5 ? 7.332 -11.922 -21.938 1 97.5 5 GLU B CA 1
ATOM 1372 C C . GLU B 1 5 ? 7.25 -11.398 -20.516 1 97.5 5 GLU B C 1
ATOM 1374 O O . GLU B 1 5 ? 8.281 -11.156 -19.875 1 97.5 5 GLU B O 1
ATOM 1379 N N . LEU B 1 6 ? 6.016 -11.25 -20 1 98.56 6 LEU B N 1
ATOM 1380 C CA . LEU B 1 6 ? 5.812 -10.781 -18.641 1 98.56 6 LEU B CA 1
ATOM 1381 C C . LEU B 1 6 ? 6.379 -11.773 -17.625 1 98.56 6 LEU B C 1
ATOM 1383 O O . LEU B 1 6 ? 7.082 -11.391 -16.703 1 98.56 6 LEU B O 1
ATOM 1387 N N . ILE B 1 7 ? 6.148 -13.055 -17.875 1 98.56 7 ILE B N 1
ATOM 1388 C CA . ILE B 1 7 ? 6.633 -14.094 -16.969 1 98.56 7 ILE B CA 1
ATOM 1389 C C . ILE B 1 7 ? 8.156 -14.125 -16.984 1 98.56 7 ILE B C 1
ATOM 1391 O O . ILE B 1 7 ? 8.797 -14.242 -15.93 1 98.56 7 ILE B O 1
ATOM 1395 N N . ARG B 1 8 ? 8.734 -13.969 -18.125 1 97.94 8 ARG B N 1
ATOM 1396 C CA . ARG B 1 8 ? 10.188 -13.953 -18.234 1 97.94 8 ARG B CA 1
ATOM 1397 C C . ARG B 1 8 ? 10.773 -12.742 -17.5 1 97.94 8 ARG B C 1
ATOM 1399 O O . ARG B 1 8 ? 11.836 -12.836 -16.891 1 97.94 8 ARG B O 1
ATOM 1406 N N . LEU B 1 9 ? 10.078 -11.633 -17.625 1 98.12 9 LEU B N 1
ATOM 1407 C CA . LEU B 1 9 ? 10.516 -10.43 -16.922 1 98.12 9 LEU B CA 1
ATOM 1408 C C . LEU B 1 9 ? 10.477 -10.656 -15.406 1 98.12 9 LEU B C 1
ATOM 1410 O O . LEU B 1 9 ? 11.344 -10.164 -14.68 1 98.12 9 LEU B O 1
ATOM 1414 N N . LEU B 1 10 ? 9.438 -11.367 -14.898 1 98.69 10 LEU B N 1
ATOM 1415 C CA . LEU B 1 10 ? 9.375 -11.734 -13.492 1 98.69 10 LEU B CA 1
ATOM 1416 C C . LEU B 1 10 ? 10.617 -12.516 -13.078 1 98.69 10 LEU B C 1
ATOM 1418 O O . LEU B 1 10 ? 11.211 -12.25 -12.031 1 98.69 10 LEU B O 1
ATOM 1422 N N . GLY B 1 11 ? 10.969 -13.461 -13.914 1 98.12 11 GLY B N 1
ATOM 1423 C CA . GLY B 1 11 ? 12.164 -14.234 -13.656 1 98.12 11 GLY B CA 1
ATOM 1424 C C . GLY B 1 11 ? 13.43 -13.398 -13.656 1 98.12 11 GLY B C 1
ATOM 1425 O O . GLY B 1 11 ? 14.266 -13.523 -12.75 1 98.12 11 GLY B O 1
ATOM 1426 N N . ARG B 1 12 ? 13.602 -12.508 -14.594 1 97.69 12 ARG B N 1
ATOM 1427 C CA . ARG B 1 12 ? 14.789 -11.672 -14.758 1 97.69 12 ARG B CA 1
ATOM 1428 C C . ARG B 1 12 ? 14.977 -10.75 -13.562 1 97.69 12 ARG B C 1
ATOM 1430 O O . ARG B 1 12 ? 16.109 -10.438 -13.188 1 97.69 12 ARG B O 1
ATOM 1437 N N . HIS B 1 13 ? 13.867 -10.375 -12.961 1 98.38 13 HIS B N 1
ATOM 1438 C CA . HIS B 1 13 ? 13.961 -9.414 -11.867 1 98.38 13 HIS B CA 1
ATOM 1439 C C . HIS B 1 13 ? 13.875 -10.117 -10.516 1 98.38 13 HIS B C 1
ATOM 1441 O O . HIS B 1 13 ? 13.641 -9.477 -9.484 1 98.38 13 HIS B O 1
ATOM 1447 N N . GLY B 1 14 ? 13.969 -11.43 -10.555 1 97.75 14 GLY B N 1
ATOM 1448 C CA . GLY B 1 14 ? 14.094 -12.188 -9.328 1 97.75 14 GLY B CA 1
ATOM 1449 C C . GLY B 1 14 ? 12.789 -12.312 -8.562 1 97.75 14 GLY B C 1
ATOM 1450 O O . GLY B 1 14 ? 12.797 -12.578 -7.355 1 97.75 14 GLY B O 1
ATOM 1451 N N . VAL B 1 15 ? 11.688 -12.039 -9.203 1 98.38 15 VAL B N 1
ATOM 1452 C CA . VAL B 1 15 ? 10.391 -12.258 -8.57 1 98.38 15 VAL B CA 1
ATOM 1453 C C . VAL B 1 15 ? 10.172 -13.75 -8.336 1 98.38 15 VAL B C 1
ATOM 1455 O O . VAL B 1 15 ? 9.641 -14.148 -7.297 1 98.38 15 VAL B O 1
ATOM 1458 N N . VAL B 1 16 ? 10.57 -14.539 -9.289 1 97.69 16 VAL B N 1
ATOM 1459 C CA . VAL B 1 16 ? 10.656 -15.984 -9.141 1 97.69 16 VAL B CA 1
ATOM 1460 C C . VAL B 1 16 ? 12.125 -16.406 -9.078 1 97.69 16 VAL B C 1
ATOM 1462 O O . VAL B 1 16 ? 12.898 -16.109 -9.984 1 97.69 16 VAL B O 1
ATOM 1465 N N . GLN B 1 17 ? 12.461 -17.047 -8.039 1 96.5 17 GLN B N 1
ATOM 1466 C CA . GLN B 1 17 ? 13.836 -17.484 -7.828 1 96.5 17 GLN B CA 1
ATOM 1467 C C . GLN B 1 17 ? 13.922 -19 -7.707 1 96.5 17 GLN B C 1
ATOM 1469 O O . GLN B 1 17 ? 13.023 -19.641 -7.148 1 96.5 17 GLN B O 1
ATOM 1474 N N . PHE B 1 18 ? 14.961 -19.531 -8.234 1 95.81 18 PHE B N 1
ATOM 1475 C CA . PHE B 1 18 ? 15.188 -20.969 -8.133 1 95.81 18 PHE B CA 1
ATOM 1476 C C . PHE B 1 18 ? 16.344 -21.266 -7.195 1 95.81 18 PHE B C 1
ATOM 1478 O O . PHE B 1 18 ? 17.312 -20.5 -7.121 1 95.81 18 PHE B O 1
ATOM 1485 N N . GLY B 1 19 ? 16.234 -22.297 -6.465 1 94.44 19 GLY B N 1
ATOM 1486 C CA . GLY B 1 19 ? 17.188 -22.719 -5.453 1 94.44 19 GLY B CA 1
ATOM 1487 C C . GLY B 1 19 ? 16.578 -23.609 -4.383 1 94.44 19 GLY B C 1
ATOM 1488 O O . GLY B 1 19 ? 15.523 -24.219 -4.609 1 94.44 19 GLY B O 1
ATOM 1489 N N . GLU B 1 20 ? 17.266 -23.766 -3.311 1 94.75 20 GLU B N 1
ATOM 1490 C CA . GLU B 1 20 ? 16.734 -24.5 -2.166 1 94.75 20 GLU B CA 1
ATOM 1491 C C . GLU B 1 20 ? 16.281 -23.562 -1.062 1 94.75 20 GLU B C 1
ATOM 1493 O O . GLU B 1 20 ? 17.094 -22.828 -0.49 1 94.75 20 GLU B O 1
ATOM 1498 N N . PHE B 1 21 ? 15.016 -23.594 -0.807 1 94.62 21 PHE B N 1
ATOM 1499 C CA . PHE B 1 21 ? 14.438 -22.688 0.181 1 94.62 21 PHE B CA 1
ATOM 1500 C C . PHE B 1 21 ? 13.703 -23.469 1.262 1 94.62 21 PHE B C 1
ATOM 1502 O O . PHE B 1 21 ? 12.906 -24.359 0.957 1 94.62 21 PHE B O 1
ATOM 1509 N N . LYS B 1 22 ? 13.93 -23.094 2.463 1 92.06 22 LYS B N 1
ATOM 1510 C CA . LYS B 1 22 ? 13.281 -23.75 3.59 1 92.06 22 LYS B CA 1
ATOM 1511 C C . LYS B 1 22 ? 11.844 -23.266 3.762 1 92.06 22 LYS B C 1
ATOM 1513 O O . LYS B 1 22 ? 11.578 -22.062 3.701 1 92.06 22 LYS B O 1
ATOM 1518 N N . LEU B 1 23 ? 10.953 -24.219 3.947 1 86.5 23 LEU B N 1
ATOM 1519 C CA . LEU B 1 23 ? 9.547 -23.891 4.156 1 86.5 23 LEU B CA 1
ATOM 1520 C C . LEU B 1 23 ? 9.195 -23.906 5.641 1 86.5 23 LEU B C 1
ATOM 1522 O O . LEU B 1 23 ? 9.883 -24.562 6.438 1 86.5 23 LEU B O 1
ATOM 1526 N N . SER B 1 24 ? 8.219 -23.141 6.023 1 79.62 24 SER B N 1
ATOM 1527 C CA . SER B 1 24 ? 7.773 -23.109 7.414 1 79.62 24 SER B CA 1
ATOM 1528 C C . SER B 1 24 ? 7.344 -24.5 7.887 1 79.62 24 SER B C 1
ATOM 1530 O O . SER B 1 24 ? 7.387 -24.797 9.086 1 79.62 24 SER B O 1
ATOM 1532 N N . SER B 1 25 ? 6.957 -25.359 6.984 1 81.38 25 SER B N 1
ATOM 1533 C CA . SER B 1 25 ? 6.516 -26.719 7.285 1 81.38 25 SER B CA 1
ATOM 1534 C C . SER B 1 25 ? 7.699 -27.641 7.551 1 81.38 25 SER B C 1
ATOM 1536 O O . SER B 1 25 ? 7.523 -28.781 7.973 1 81.38 25 SER B O 1
ATOM 1538 N N . GLY B 1 26 ? 8.945 -27.047 7.398 1 85.44 26 GLY B N 1
ATOM 1539 C CA . GLY B 1 26 ? 10.133 -27.859 7.609 1 85.44 26 GLY B CA 1
ATOM 1540 C C . GLY B 1 26 ? 10.695 -28.422 6.32 1 85.44 26 GLY B C 1
ATOM 1541 O O . GLY B 1 26 ? 11.883 -28.75 6.254 1 85.44 26 GLY B O 1
ATOM 1542 N N . GLY B 1 27 ? 9.867 -28.5 5.246 1 89.81 27 GLY B N 1
ATOM 1543 C CA . GLY B 1 27 ? 10.344 -28.969 3.957 1 89.81 27 GLY B CA 1
ATOM 1544 C C . GLY B 1 27 ? 11.039 -27.906 3.143 1 89.81 27 GLY B C 1
ATOM 1545 O O . GLY B 1 27 ? 11.391 -26.844 3.67 1 89.81 27 GLY B O 1
ATOM 1546 N N . PHE B 1 28 ? 11.477 -28.375 1.914 1 93.75 28 PHE B N 1
ATOM 1547 C CA . PHE B 1 28 ? 12.188 -27.438 1.037 1 93.75 28 PHE B CA 1
ATOM 1548 C C . PHE B 1 28 ? 11.406 -27.219 -0.257 1 93.75 28 PHE B C 1
ATOM 1550 O O . PHE B 1 28 ? 10.617 -28.078 -0.667 1 93.75 28 PHE B O 1
ATOM 1557 N N . SER B 1 29 ? 11.555 -26.062 -0.741 1 92.56 29 SER B N 1
ATOM 1558 C CA . SER B 1 29 ? 11.062 -25.719 -2.074 1 92.56 29 SER B CA 1
ATOM 1559 C C . SER B 1 29 ? 12.211 -25.391 -3.021 1 92.56 29 SER B C 1
ATOM 1561 O O . SER B 1 29 ? 13.242 -24.875 -2.596 1 92.56 29 SER B O 1
ATOM 1563 N N . ASP B 1 30 ? 12 -25.719 -4.277 1 94.12 30 ASP B N 1
ATOM 1564 C CA . ASP B 1 30 ? 13.055 -25.438 -5.25 1 94.12 30 ASP B CA 1
ATOM 1565 C C . ASP B 1 30 ? 12.852 -24.078 -5.895 1 94.12 30 ASP B C 1
ATOM 1567 O O . ASP B 1 30 ? 13.555 -23.719 -6.84 1 94.12 30 ASP B O 1
ATOM 1571 N N . TYR B 1 31 ? 11.852 -23.391 -5.402 1 96.06 31 TYR B N 1
ATOM 1572 C CA . TYR B 1 31 ? 11.625 -22.031 -5.906 1 96.06 31 TYR B CA 1
ATOM 1573 C C . TYR B 1 31 ? 11.086 -21.125 -4.809 1 96.06 31 TYR B C 1
ATOM 1575 O O . TYR B 1 31 ? 10.656 -21.609 -3.756 1 96.06 31 TYR B O 1
ATOM 1583 N N . TYR B 1 32 ? 11.195 -19.875 -5 1 96 32 TYR B N 1
ATOM 1584 C CA . TYR B 1 32 ? 10.672 -18.844 -4.117 1 96 32 TYR B CA 1
ATOM 1585 C C . TYR B 1 32 ? 10.07 -17.688 -4.918 1 96 32 TYR B C 1
ATOM 1587 O O . TYR B 1 32 ? 10.594 -17.312 -5.965 1 96 32 TYR B O 1
ATOM 1595 N N . ILE B 1 33 ? 8.953 -17.234 -4.461 1 97.19 33 ILE B N 1
ATOM 1596 C CA . ILE B 1 33 ? 8.281 -16.109 -5.113 1 97.19 33 ILE B CA 1
ATOM 1597 C C . ILE B 1 33 ? 8.305 -14.898 -4.188 1 97.19 33 ILE B C 1
ATOM 1599 O O . ILE B 1 33 ? 7.801 -14.961 -3.062 1 97.19 33 ILE B O 1
ATOM 1603 N N . ASP B 1 34 ? 8.875 -13.82 -4.629 1 96.62 34 ASP B N 1
ATOM 1604 C CA . ASP B 1 34 ? 8.914 -12.562 -3.893 1 96.62 34 ASP B CA 1
ATOM 1605 C C . ASP B 1 34 ? 8.25 -11.438 -4.684 1 96.62 34 ASP B C 1
ATOM 1607 O O . ASP B 1 34 ? 8.914 -10.703 -5.414 1 96.62 34 ASP B O 1
ATOM 1611 N N . MET B 1 35 ? 6.953 -11.195 -4.453 1 98.06 35 MET B N 1
ATOM 1612 C CA . MET B 1 35 ? 6.184 -10.219 -5.211 1 98.06 35 MET B CA 1
ATOM 1613 C C . MET B 1 35 ? 6.566 -8.797 -4.809 1 98.06 35 MET B C 1
ATOM 1615 O O . MET B 1 35 ? 6.227 -7.836 -5.5 1 98.06 35 MET B O 1
ATOM 1619 N N . ARG B 1 36 ? 7.312 -8.625 -3.746 1 97.06 36 ARG B N 1
ATOM 1620 C CA . ARG B 1 36 ? 7.758 -7.305 -3.305 1 97.06 36 ARG B CA 1
ATOM 1621 C C . ARG B 1 36 ? 8.789 -6.727 -4.27 1 97.06 36 ARG B C 1
ATOM 1623 O O . ARG B 1 36 ? 9.031 -5.516 -4.27 1 97.06 36 ARG B O 1
ATOM 1630 N N . ARG B 1 37 ? 9.336 -7.594 -5.059 1 98.5 37 ARG B N 1
ATOM 1631 C CA . ARG B 1 37 ? 10.258 -7.152 -6.098 1 98.5 37 ARG B CA 1
ATOM 1632 C C . ARG B 1 37 ? 9.5 -6.594 -7.301 1 98.5 37 ARG B C 1
ATOM 1634 O O . ARG B 1 37 ? 9.953 -5.641 -7.938 1 98.5 37 ARG B O 1
ATOM 1641 N N . ALA B 1 38 ? 8.328 -7.113 -7.594 1 98.88 38 ALA B N 1
ATOM 1642 C CA . ALA B 1 38 ? 7.566 -6.773 -8.789 1 98.88 38 ALA B CA 1
ATOM 1643 C C . ALA B 1 38 ? 7.086 -5.324 -8.742 1 98.88 38 ALA B C 1
ATOM 1645 O O . ALA B 1 38 ? 6.977 -4.668 -9.781 1 98.88 38 ALA B O 1
ATOM 1646 N N . ILE B 1 39 ? 6.887 -4.754 -7.574 1 98.88 39 ILE B N 1
ATOM 1647 C CA . ILE B 1 39 ? 6.328 -3.414 -7.445 1 98.88 39 ILE B CA 1
ATOM 1648 C C . ILE B 1 39 ? 7.406 -2.375 -7.734 1 98.88 39 ILE B C 1
ATOM 1650 O O . ILE B 1 39 ? 7.109 -1.188 -7.891 1 98.88 39 ILE B O 1
ATOM 1654 N N . SER B 1 40 ? 8.633 -2.809 -7.875 1 98.88 40 SER B N 1
ATOM 1655 C CA . SER B 1 40 ? 9.734 -1.896 -8.141 1 98.88 40 SER B CA 1
ATOM 1656 C C . SER B 1 40 ? 9.969 -1.726 -9.641 1 98.88 40 SER B C 1
ATOM 1658 O O . SER B 1 40 ? 10.797 -0.919 -10.055 1 98.88 40 SER B O 1
ATOM 1660 N N . VAL B 1 41 ? 9.242 -2.48 -10.445 1 98.81 41 VAL B N 1
ATOM 1661 C CA . VAL B 1 41 ? 9.469 -2.48 -11.883 1 98.81 41 VAL B CA 1
ATOM 1662 C C . VAL B 1 41 ? 8.188 -2.059 -12.609 1 98.81 41 VAL B C 1
ATOM 1664 O O . VAL B 1 41 ? 7.297 -2.877 -12.836 1 98.81 41 VAL B O 1
ATOM 1667 N N . PRO B 1 42 ? 8.164 -0.828 -13.086 1 98.81 42 PRO B N 1
ATOM 1668 C CA . PRO B 1 42 ? 6.945 -0.286 -13.695 1 98.81 42 PRO B CA 1
ATOM 1669 C C . PRO B 1 42 ? 6.434 -1.136 -14.859 1 98.81 42 PRO B C 1
ATOM 1671 O O . PRO B 1 42 ? 5.227 -1.352 -14.984 1 98.81 42 PRO B O 1
ATOM 1674 N N . ALA B 1 43 ? 7.344 -1.685 -15.609 1 98.62 43 ALA B N 1
ATOM 1675 C CA . ALA B 1 43 ? 6.934 -2.506 -16.75 1 98.62 43 ALA B CA 1
ATOM 1676 C C . ALA B 1 43 ? 6.191 -3.756 -16.281 1 98.62 43 ALA B C 1
ATOM 1678 O O . ALA B 1 43 ? 5.336 -4.281 -17 1 98.62 43 ALA B O 1
ATOM 1679 N N . ILE B 1 44 ? 6.477 -4.18 -15.062 1 98.81 44 ILE B N 1
ATOM 1680 C CA . ILE B 1 44 ? 5.863 -5.387 -14.516 1 98.81 44 ILE B CA 1
ATOM 1681 C C . ILE B 1 44 ? 4.539 -5.031 -13.844 1 98.81 44 ILE B C 1
ATOM 1683 O O . ILE B 1 44 ? 3.49 -5.574 -14.195 1 98.81 44 ILE B O 1
ATOM 1687 N N . TYR B 1 45 ? 4.535 -4.055 -12.898 1 98.88 45 TYR B N 1
ATOM 1688 C CA . TYR B 1 45 ? 3.33 -3.855 -12.102 1 98.88 45 TYR B CA 1
ATOM 1689 C C . TYR B 1 45 ? 2.229 -3.207 -12.938 1 98.88 45 TYR B C 1
ATOM 1691 O O . TYR B 1 45 ? 1.042 -3.416 -12.672 1 98.88 45 TYR B O 1
ATOM 1699 N N . ARG B 1 46 ? 2.598 -2.451 -13.984 1 98.75 46 ARG B N 1
ATOM 1700 C CA . ARG B 1 46 ? 1.565 -1.864 -14.836 1 98.75 46 ARG B CA 1
ATOM 1701 C C . ARG B 1 46 ? 0.811 -2.943 -15.609 1 98.75 46 ARG B C 1
ATOM 1703 O O . ARG B 1 46 ? -0.413 -2.877 -15.734 1 98.75 46 ARG B O 1
ATOM 1710 N N . GLU B 1 47 ? 1.571 -3.936 -16.094 1 98.81 47 GLU B N 1
ATOM 1711 C CA . GLU B 1 47 ? 0.935 -5.031 -16.812 1 98.81 47 GLU B CA 1
ATOM 1712 C C . GLU B 1 47 ? 0.065 -5.875 -15.891 1 98.81 47 GLU B C 1
ATOM 1714 O O . GLU B 1 47 ? -1.049 -6.258 -16.25 1 98.81 47 GLU B O 1
ATOM 1719 N N . ILE B 1 48 ? 0.55 -6.125 -14.711 1 98.88 48 ILE B N 1
ATOM 1720 C CA . ILE B 1 48 ? -0.203 -6.93 -13.758 1 98.88 48 ILE B CA 1
ATOM 1721 C C . ILE B 1 48 ? -1.479 -6.191 -13.352 1 98.88 48 ILE B C 1
ATOM 1723 O O . ILE B 1 48 ? -2.559 -6.785 -13.305 1 98.88 48 ILE B O 1
ATOM 1727 N N . ILE B 1 49 ? -1.366 -4.887 -13.102 1 98.88 49 ILE B N 1
ATOM 1728 C CA . ILE B 1 49 ? -2.523 -4.082 -12.734 1 98.88 49 ILE B CA 1
ATOM 1729 C C . ILE B 1 49 ? -3.555 -4.109 -13.859 1 98.88 49 ILE B C 1
ATOM 1731 O O . ILE B 1 49 ? -4.754 -4.25 -13.609 1 98.88 49 ILE B O 1
ATOM 1735 N N . GLU B 1 50 ? -3.098 -4.016 -15.062 1 98.69 50 GLU B N 1
ATOM 1736 C CA . GLU B 1 50 ? -4.027 -4.062 -16.188 1 98.69 50 GLU B CA 1
ATOM 1737 C C . GLU B 1 50 ? -4.754 -5.402 -16.234 1 98.69 50 GLU B C 1
ATOM 1739 O O . GLU B 1 50 ? -5.961 -5.449 -16.484 1 98.69 50 GLU B O 1
ATOM 1744 N N . LEU B 1 51 ? -4.027 -6.461 -15.984 1 98.5 51 LEU B N 1
ATOM 1745 C CA . LEU B 1 51 ? -4.648 -7.781 -15.969 1 98.5 51 LEU B CA 1
ATOM 1746 C C . LEU B 1 51 ? -5.664 -7.887 -14.836 1 98.5 51 LEU B C 1
ATOM 1748 O O . LEU B 1 51 ? -6.695 -8.547 -14.977 1 98.5 51 LEU B O 1
ATOM 1752 N N . MET B 1 52 ? -5.426 -7.211 -13.773 1 98.75 52 MET B N 1
ATOM 1753 C CA . MET B 1 52 ? -6.297 -7.258 -12.602 1 98.75 52 MET B CA 1
ATOM 1754 C C . MET B 1 52 ? -7.594 -6.5 -12.852 1 98.75 52 MET B C 1
ATOM 1756 O O . MET B 1 52 ? -8.617 -6.793 -12.242 1 98.75 52 MET B O 1
ATOM 1760 N N . THR B 1 53 ? -7.566 -5.473 -13.75 1 98.44 53 THR B N 1
ATOM 1761 C CA . THR B 1 53 ? -8.742 -4.641 -13.977 1 98.44 53 THR B CA 1
ATOM 1762 C C . THR B 1 53 ? -9.922 -5.492 -14.445 1 98.44 53 THR B C 1
ATOM 1764 O O . THR B 1 53 ? -11.07 -5.207 -14.094 1 98.44 53 THR B O 1
ATOM 1767 N N . GLY B 1 54 ? -9.617 -6.594 -15.188 1 97.06 54 GLY B N 1
ATOM 1768 C CA . GLY B 1 54 ? -10.672 -7.48 -15.648 1 97.06 54 GLY B CA 1
ATOM 1769 C C . GLY B 1 54 ? -11.391 -8.203 -14.523 1 97.06 54 GLY B C 1
ATOM 1770 O O . GLY B 1 54 ? -12.562 -8.555 -14.656 1 97.06 54 GLY B O 1
ATOM 1771 N N . GLU B 1 55 ? -10.695 -8.344 -13.422 1 97.06 55 GLU B N 1
ATOM 1772 C CA . GLU B 1 55 ? -11.25 -9.047 -12.266 1 97.06 55 GLU B CA 1
ATOM 1773 C C . GLU B 1 55 ? -11.977 -8.086 -11.328 1 97.06 55 GLU B C 1
ATOM 1775 O O . GLU B 1 55 ? -12.648 -8.516 -10.391 1 97.06 55 GLU B O 1
ATOM 1780 N N . ALA B 1 56 ? -11.875 -6.762 -11.562 1 96.75 56 ALA B N 1
ATOM 1781 C CA . ALA B 1 56 ? -12.43 -5.754 -10.664 1 96.75 56 ALA B CA 1
ATOM 1782 C C . ALA B 1 56 ? -13.742 -5.191 -11.219 1 96.75 56 ALA B C 1
ATOM 1784 O O . ALA B 1 56 ? -14.297 -4.234 -10.664 1 96.75 56 ALA B O 1
ATOM 1785 N N . VAL B 1 57 ? -14.258 -5.75 -12.258 1 93.56 57 VAL B N 1
ATOM 1786 C CA . VAL B 1 57 ? -15.508 -5.285 -12.852 1 93.56 57 VAL B CA 1
ATOM 1787 C C . VAL B 1 57 ? -16.672 -5.566 -11.898 1 93.56 57 VAL B C 1
ATOM 1789 O O . VAL B 1 57 ? -16.781 -6.664 -11.352 1 93.56 57 VAL B O 1
ATOM 1792 N N . GLY B 1 58 ? -17.469 -4.605 -11.648 1 95.12 58 GLY B N 1
ATOM 1793 C CA . GLY B 1 58 ? -18.672 -4.777 -10.844 1 95.12 58 GLY B CA 1
ATOM 1794 C C . GLY B 1 58 ? -18.438 -4.547 -9.359 1 95.12 58 GLY B C 1
ATOM 1795 O O . GLY B 1 58 ? -19.359 -4.648 -8.562 1 95.12 58 GLY B O 1
ATOM 1796 N N . VAL B 1 59 ? -17.25 -4.305 -8.992 1 97.69 59 VAL B N 1
ATOM 1797 C CA . VAL B 1 59 ? -17 -4.012 -7.582 1 97.69 59 VAL B CA 1
ATOM 1798 C C . VAL B 1 59 ? -16.969 -2.5 -7.367 1 97.69 59 VAL B C 1
ATOM 1800 O O . VAL B 1 59 ? -16.844 -1.734 -8.328 1 97.69 59 VAL B O 1
ATOM 1803 N N . GLU B 1 60 ? -17.062 -2.088 -6.117 1 98.31 60 GLU B N 1
ATOM 1804 C CA . GLU B 1 60 ? -17.141 -0.673 -5.766 1 98.31 60 GLU B CA 1
ATOM 1805 C C . GLU B 1 60 ? -15.945 -0.246 -4.914 1 98.31 60 GLU B C 1
ATOM 1807 O O . GLU B 1 60 ? -15.688 0.949 -4.758 1 98.31 60 GLU B O 1
ATOM 1812 N N . LEU B 1 61 ? -15.266 -1.265 -4.379 1 98.69 61 LEU B N 1
ATOM 1813 C CA . LEU B 1 61 ? -14.18 -1.037 -3.434 1 98.69 61 LEU B CA 1
ATOM 1814 C C . LEU B 1 61 ? -13.094 -2.098 -3.588 1 98.69 61 LEU B C 1
ATOM 1816 O O . LEU B 1 61 ? -13.391 -3.26 -3.867 1 98.69 61 LEU B O 1
ATOM 1820 N N . ILE B 1 62 ? -11.883 -1.719 -3.457 1 98.94 62 ILE B N 1
ATOM 1821 C CA . ILE B 1 62 ? -10.758 -2.641 -3.475 1 98.94 62 ILE B CA 1
ATOM 1822 C C . ILE B 1 62 ? -10.172 -2.766 -2.068 1 98.94 62 ILE B C 1
ATOM 1824 O O . ILE B 1 62 ? -9.898 -1.76 -1.411 1 98.94 62 ILE B O 1
ATOM 1828 N N . ALA B 1 63 ? -10.023 -3.938 -1.567 1 98.94 63 ALA B N 1
ATOM 1829 C CA . ALA B 1 63 ? -9.453 -4.18 -0.244 1 98.94 63 ALA B CA 1
ATOM 1830 C C . ALA B 1 63 ? -8.141 -4.953 -0.342 1 98.94 63 ALA B C 1
ATOM 1832 O O . ALA B 1 63 ? -8.102 -6.055 -0.896 1 98.94 63 ALA B O 1
ATOM 1833 N N . GLY B 1 64 ? -7.113 -4.379 0.202 1 98.81 64 GLY B N 1
ATOM 1834 C CA . GLY B 1 64 ? -5.84 -5.07 0.263 1 98.81 64 GLY B CA 1
ATOM 1835 C C . GLY B 1 64 ? -5.621 -5.809 1.571 1 98.81 64 GLY B C 1
ATOM 1836 O O . GLY B 1 64 ? -5.996 -5.312 2.637 1 98.81 64 GLY B O 1
ATOM 1837 N N . ILE B 1 65 ? -4.969 -6.906 1.489 1 98.25 65 ILE B N 1
ATOM 1838 C CA . ILE B 1 65 ? -4.559 -7.629 2.691 1 98.25 65 ILE B CA 1
ATOM 1839 C C . ILE B 1 65 ? -3.16 -7.184 3.109 1 98.25 65 ILE B C 1
ATOM 1841 O O . ILE B 1 65 ? -2.219 -7.242 2.316 1 98.25 65 ILE B O 1
ATOM 1845 N N . GLU B 1 66 ? -2.934 -6.684 4.324 1 96 66 GLU B N 1
ATOM 1846 C CA . GLU B 1 66 ? -1.607 -6.348 4.832 1 96 66 GLU B CA 1
ATOM 1847 C C . GLU B 1 66 ? -0.754 -7.602 5.012 1 96 66 GLU B C 1
ATOM 1849 O O . GLU B 1 66 ? -1.239 -8.625 5.496 1 96 66 GLU B O 1
ATOM 1854 N N . SER B 1 67 ? 0.513 -7.445 4.602 1 94.62 67 SER B N 1
ATOM 1855 C CA . SER B 1 67 ? 1.186 -6.27 4.066 1 94.62 67 SER B CA 1
ATOM 1856 C C . SER B 1 67 ? 1.312 -6.344 2.549 1 94.62 67 SER B C 1
ATOM 1858 O O . SER B 1 67 ? 1.237 -5.324 1.862 1 94.62 67 SER B O 1
ATOM 1860 N N . GLY B 1 68 ? 1.338 -7.547 2.002 1 96.19 68 GLY B N 1
ATOM 1861 C CA . GLY B 1 68 ? 1.733 -7.758 0.619 1 96.19 68 GLY B CA 1
ATOM 1862 C C . GLY B 1 68 ? 0.678 -7.316 -0.377 1 96.19 68 GLY B C 1
ATOM 1863 O O . GLY B 1 68 ? 1 -6.965 -1.515 1 96.19 68 GLY B O 1
ATOM 1864 N N . GLY B 1 69 ? -0.549 -7.258 0.044 1 98.38 69 GLY B N 1
ATOM 1865 C CA . GLY B 1 69 ? -1.648 -6.926 -0.848 1 98.38 69 GLY B CA 1
ATOM 1866 C C . GLY B 1 69 ? -1.865 -5.434 -0.996 1 98.38 69 GLY B C 1
ATOM 1867 O O . GLY B 1 69 ? -2.494 -4.984 -1.956 1 98.38 69 GLY B O 1
ATOM 1868 N N . VAL B 1 70 ? -1.306 -4.684 -0.139 1 98.69 70 VAL B N 1
ATOM 1869 C CA . VAL B 1 70 ? -1.655 -3.271 -0.01 1 98.69 70 VAL B CA 1
ATOM 1870 C C . VAL B 1 70 ? -1.102 -2.49 -1.199 1 98.69 70 VAL B C 1
ATOM 1872 O O . VAL B 1 70 ? -1.821 -1.713 -1.829 1 98.69 70 VAL B O 1
ATOM 1875 N N . PRO B 1 71 ? 0.152 -2.721 -1.626 1 98.88 71 PRO B N 1
ATOM 1876 C CA . PRO B 1 71 ? 0.63 -1.971 -2.791 1 98.88 71 PRO B CA 1
ATOM 1877 C C . PRO B 1 71 ? -0.188 -2.25 -4.051 1 98.88 71 PRO B C 1
ATOM 1879 O O . PRO B 1 71 ? -0.523 -1.324 -4.793 1 98.88 71 PRO B O 1
ATOM 1882 N N . TRP B 1 72 ? -0.559 -3.451 -4.207 1 98.94 72 TRP B N 1
ATOM 1883 C CA . TRP B 1 72 ? -1.289 -3.867 -5.398 1 98.94 72 TRP B CA 1
ATOM 1884 C C . TRP B 1 72 ? -2.719 -3.34 -5.375 1 98.94 72 TRP B C 1
ATOM 1886 O O . TRP B 1 72 ? -3.223 -2.844 -6.387 1 98.94 72 TRP B O 1
ATOM 1896 N N . ALA B 1 73 ? -3.326 -3.455 -4.203 1 98.94 73 ALA B N 1
ATOM 1897 C CA . ALA B 1 73 ? -4.664 -2.893 -4.051 1 98.94 73 ALA B CA 1
ATOM 1898 C C . ALA B 1 73 ? -4.66 -1.387 -4.293 1 98.94 73 ALA B C 1
ATOM 1900 O O . ALA B 1 73 ? -5.578 -0.849 -4.914 1 98.94 73 ALA B O 1
ATOM 1901 N N . SER B 1 74 ? -3.621 -0.72 -3.844 1 98.94 74 SER B N 1
ATOM 1902 C CA . SER B 1 74 ? -3.49 0.724 -4.004 1 98.94 74 SER B CA 1
ATOM 1903 C C . SER B 1 74 ? -3.354 1.106 -5.477 1 98.94 74 SER B C 1
ATOM 1905 O O . SER B 1 74 ? -4.062 1.99 -5.961 1 98.94 74 SER B O 1
ATOM 1907 N N . MET B 1 75 ? -2.482 0.423 -6.152 1 98.94 75 MET B N 1
ATOM 1908 C CA . MET B 1 75 ? -2.264 0.71 -7.566 1 98.94 75 MET B CA 1
ATOM 1909 C C . MET B 1 75 ? -3.514 0.405 -8.383 1 98.94 75 MET B C 1
ATOM 1911 O O . MET B 1 75 ? -3.873 1.167 -9.289 1 98.94 75 MET B O 1
ATOM 1915 N N . LEU B 1 76 ? -4.188 -0.69 -8.031 1 98.94 76 LEU B N 1
ATOM 1916 C CA . LEU B 1 76 ? -5.406 -1.062 -8.742 1 98.94 76 LEU B CA 1
ATOM 1917 C C . LEU B 1 76 ? -6.508 -0.037 -8.508 1 98.94 76 LEU B C 1
ATOM 1919 O O . LEU B 1 76 ? -7.188 0.382 -9.453 1 98.94 76 LEU B O 1
ATOM 1923 N N . ALA B 1 77 ? -6.688 0.338 -7.254 1 98.88 77 ALA B N 1
ATOM 1924 C CA . ALA B 1 77 ? -7.691 1.347 -6.922 1 98.88 77 ALA B CA 1
ATOM 1925 C C . ALA B 1 77 ? -7.43 2.648 -7.672 1 98.88 77 ALA B C 1
ATOM 1927 O O . ALA B 1 77 ? -8.352 3.264 -8.203 1 98.88 77 ALA B O 1
ATOM 1928 N N . TYR B 1 78 ? -6.16 3.012 -7.73 1 98.94 78 TYR B N 1
ATOM 1929 C CA . TYR B 1 78 ? -5.793 4.238 -8.43 1 98.94 78 TYR B CA 1
ATOM 1930 C C . TYR B 1 78 ? -6.105 4.129 -9.922 1 98.94 78 TYR B C 1
ATOM 1932 O O . TYR B 1 78 ? -6.719 5.031 -10.5 1 98.94 78 TYR B O 1
ATOM 1940 N N . ARG B 1 79 ? -5.719 3.025 -10.508 1 98.81 79 ARG B N 1
ATOM 1941 C CA . ARG B 1 79 ? -5.934 2.771 -11.922 1 98.81 79 ARG B CA 1
ATOM 1942 C C . ARG B 1 79 ? -7.418 2.807 -12.266 1 98.81 79 ARG B C 1
ATOM 1944 O O . ARG B 1 79 ? -7.809 3.354 -13.305 1 98.81 79 ARG B O 1
ATOM 1951 N N . MET B 1 80 ? -8.234 2.334 -11.367 1 98.62 80 MET B N 1
ATOM 1952 C CA . MET B 1 80 ? -9.656 2.154 -11.672 1 98.62 80 MET B CA 1
ATOM 1953 C C . MET B 1 80 ? -10.477 3.33 -11.148 1 98.62 80 MET B C 1
ATOM 1955 O O . MET B 1 80 ? -11.664 3.436 -11.438 1 98.62 80 MET B O 1
ATOM 1959 N N . GLY B 1 81 ? -9.844 4.195 -10.391 1 98.38 81 GLY B N 1
ATOM 1960 C CA . GLY B 1 81 ? -10.578 5.289 -9.781 1 98.38 81 GLY B CA 1
ATOM 1961 C C . GLY B 1 81 ? -11.578 4.824 -8.734 1 98.38 81 GLY B C 1
ATOM 1962 O O . GLY B 1 81 ? -12.711 5.312 -8.688 1 98.38 81 GLY B O 1
ATOM 1963 N N . MET B 1 82 ? -11.188 3.861 -7.938 1 98.75 82 MET B N 1
ATOM 1964 C CA . MET B 1 82 ? -12.047 3.301 -6.906 1 98.75 82 MET B CA 1
ATOM 1965 C C . MET B 1 82 ? -11.477 3.564 -5.516 1 98.75 82 MET B C 1
ATOM 1967 O O . MET B 1 82 ? -10.297 3.881 -5.375 1 98.75 82 MET B O 1
ATOM 1971 N N . GLY B 1 83 ? -12.352 3.504 -4.52 1 98.75 83 GLY B N 1
ATOM 1972 C CA . GLY B 1 83 ? -11.875 3.562 -3.146 1 98.75 83 GLY B CA 1
ATOM 1973 C C . GLY B 1 83 ? -11.055 2.348 -2.746 1 98.75 83 GLY B C 1
ATOM 1974 O O . GLY B 1 83 ? -11.297 1.242 -3.236 1 98.75 83 GLY B O 1
ATOM 1975 N N . MET B 1 84 ? -10.141 2.604 -1.894 1 98.62 84 MET B N 1
ATOM 1976 C CA . MET B 1 84 ? -9.273 1.553 -1.369 1 98.62 84 MET B CA 1
ATOM 1977 C C . MET B 1 84 ? -9.422 1.43 0.144 1 98.62 84 MET B C 1
ATOM 1979 O O . MET B 1 84 ? -9.523 2.438 0.846 1 98.62 84 MET B O 1
ATOM 1983 N N . ILE B 1 85 ? -9.555 0.234 0.623 1 98.81 85 ILE B N 1
ATOM 1984 C CA . ILE B 1 85 ? -9.453 -0.082 2.043 1 98.81 85 ILE B CA 1
ATOM 1985 C C . ILE B 1 85 ? -8.453 -1.221 2.244 1 98.81 85 ILE B C 1
ATOM 1987 O O . ILE B 1 85 ? -7.883 -1.732 1.278 1 98.81 85 ILE B O 1
ATOM 1991 N N . TYR B 1 86 ? -8.109 -1.529 3.461 1 98.62 86 TYR B N 1
ATOM 1992 C CA . TYR B 1 86 ? -7.242 -2.682 3.684 1 98.62 86 TYR B CA 1
ATOM 1993 C C . TYR B 1 86 ? -7.531 -3.332 5.031 1 98.62 86 TYR B C 1
ATOM 1995 O O . TYR B 1 86 ? -8.156 -2.719 5.902 1 98.62 86 TYR B O 1
ATOM 2003 N N . VAL B 1 87 ? -7.191 -4.566 5.098 1 97.94 87 VAL B N 1
ATOM 2004 C CA . VAL B 1 87 ? -7.355 -5.363 6.309 1 97.94 87 VAL B CA 1
ATOM 2005 C C . VAL B 1 87 ? -6.008 -5.551 6.996 1 97.94 87 VAL B C 1
ATOM 2007 O O . VAL B 1 87 ? -5.062 -6.07 6.395 1 97.94 87 VAL B O 1
ATOM 2010 N N . ARG B 1 88 ? -5.953 -5.141 8.273 1 95.5 88 ARG B N 1
ATOM 2011 C CA . ARG B 1 88 ? -4.723 -5.254 9.047 1 95.5 88 ARG B CA 1
ATOM 2012 C C . ARG B 1 88 ? -4.469 -6.699 9.461 1 95.5 88 ARG B C 1
ATOM 2014 O O . ARG B 1 88 ? -5.402 -7.496 9.57 1 95.5 88 ARG B O 1
ATOM 2021 N N . LYS B 1 89 ? -3.152 -6.879 9.727 1 85.69 89 LYS B N 1
ATOM 2022 C CA . LYS B 1 89 ? -2.797 -8.195 10.242 1 85.69 89 LYS B CA 1
ATOM 2023 C C . LYS B 1 89 ? -3.285 -8.383 11.672 1 85.69 89 LYS B C 1
ATOM 2025 O O . LYS B 1 89 ? -3.221 -7.453 12.484 1 85.69 89 LYS B O 1
ATOM 2030 N N . GLN B 1 90 ? -4.09 -9.375 11.977 1 70.94 90 GLN B N 1
ATOM 2031 C CA . GLN B 1 90 ? -4.594 -9.641 13.32 1 70.94 90 GLN B CA 1
ATOM 2032 C C . GLN B 1 90 ? -3.445 -9.812 14.312 1 70.94 90 GLN B C 1
ATOM 2034 O O . GLN B 1 90 ? -2.535 -10.609 14.078 1 70.94 90 GLN B O 1
ATOM 2039 N N . VAL B 1 91 ? -3.246 -8.766 15.211 1 61.16 91 VAL B N 1
ATOM 2040 C CA . VAL B 1 91 ? -2.277 -8.945 16.281 1 61.16 91 VAL B CA 1
ATOM 2041 C C . VAL B 1 91 ? -2.967 -9.562 17.5 1 61.16 91 VAL B C 1
ATOM 2043 O O . VAL B 1 91 ? -4.098 -9.195 17.828 1 61.16 91 VAL B O 1
ATOM 2046 N N . LYS B 1 92 ? -2.564 -10.852 17.859 1 54.56 92 LYS B N 1
ATOM 2047 C CA . LYS B 1 92 ? -3.127 -11.641 18.953 1 54.56 92 LYS B CA 1
ATOM 2048 C C . LYS B 1 92 ? -3.564 -10.742 20.109 1 54.56 92 LYS B C 1
ATOM 2050 O O . LYS B 1 92 ? -4.516 -11.062 20.812 1 54.56 92 LYS B O 1
ATOM 2055 N N . GLU B 1 93 ? -2.658 -9.961 20.438 1 48.59 93 GLU B N 1
ATOM 2056 C CA . GLU B 1 93 ? -2.828 -9.438 21.797 1 48.59 93 GLU B CA 1
ATOM 2057 C C . GLU B 1 93 ? -3.967 -8.422 21.844 1 48.59 93 GLU B C 1
ATOM 2059 O O . GLU B 1 93 ? -4.441 -8.078 22.938 1 48.59 93 GLU B O 1
ATOM 2064 N N . HIS B 1 94 ? -4.215 -7.762 20.797 1 50.34 94 HIS B N 1
ATOM 2065 C CA . HIS B 1 94 ? -5.152 -6.684 21.094 1 50.34 94 HIS B CA 1
ATOM 2066 C C . HIS B 1 94 ? -6.547 -7.008 20.562 1 50.34 94 HIS B C 1
ATOM 2068 O O . HIS B 1 94 ? -6.688 -7.59 19.484 1 50.34 94 HIS B O 1
ATOM 2074 N N . GLY B 1 95 ? -7.551 -7.191 21.359 1 43.31 95 GLY B N 1
ATOM 2075 C CA . GLY B 1 95 ? -9 -7.32 21.375 1 43.31 95 GLY B CA 1
ATOM 2076 C C . GLY B 1 95 ? -9.633 -6.922 20.047 1 43.31 95 GLY B C 1
ATOM 2077 O O . GLY B 1 95 ? -9.047 -7.117 18.984 1 43.31 95 GLY B O 1
ATOM 2078 N N . THR B 1 96 ? -10.891 -6.094 20.172 1 49.19 96 THR B N 1
ATOM 2079 C CA . THR B 1 96 ? -11.977 -5.586 19.344 1 49.19 96 THR B CA 1
ATOM 2080 C C . THR B 1 96 ? -11.461 -4.555 18.344 1 49.19 96 THR B C 1
ATOM 2082 O O . THR B 1 96 ? -12.234 -3.752 17.812 1 49.19 96 THR B O 1
ATOM 2085 N N . ALA B 1 97 ? -10.172 -4.527 18.094 1 60.5 97 ALA B N 1
ATOM 2086 C CA . ALA B 1 97 ? -9.703 -3.408 17.281 1 60.5 97 ALA B CA 1
ATOM 2087 C C . ALA B 1 97 ? -10.164 -3.553 15.836 1 60.5 97 ALA B C 1
ATOM 2089 O O . ALA B 1 97 ? -10.422 -4.664 15.367 1 60.5 97 ALA B O 1
ATOM 2090 N N . ARG B 1 98 ? -10.539 -2.475 15.211 1 76.62 98 ARG B N 1
ATOM 2091 C CA . ARG B 1 98 ? -10.977 -2.346 13.828 1 76.62 98 ARG B CA 1
ATOM 2092 C C . ARG B 1 98 ? -9.922 -2.875 12.859 1 76.62 98 ARG B C 1
ATOM 2094 O O . ARG B 1 98 ? -8.828 -2.309 12.758 1 76.62 98 ARG B O 1
ATOM 2101 N N . LEU B 1 99 ? -10.242 -4.098 12.266 1 91.62 99 LEU B N 1
ATOM 2102 C CA . LEU B 1 99 ? -9.305 -4.746 11.352 1 91.62 99 LEU B CA 1
ATOM 2103 C C . LEU B 1 99 ? -9.398 -4.137 9.953 1 91.62 99 LEU B C 1
ATOM 2105 O O . LEU B 1 99 ? -8.438 -4.191 9.18 1 91.62 99 LEU B O 1
ATOM 2109 N N . VAL B 1 100 ? -10.531 -3.482 9.719 1 97.44 100 VAL B N 1
ATOM 2110 C CA . VAL B 1 100 ? -10.734 -2.928 8.383 1 97.44 100 VAL B CA 1
ATOM 2111 C C . VAL B 1 100 ? -10.492 -1.42 8.414 1 97.44 100 VAL B C 1
ATOM 2113 O O . VAL B 1 100 ? -11.164 -0.691 9.148 1 97.44 100 VAL B O 1
ATOM 2116 N N . GLU B 1 101 ? -9.547 -1.001 7.598 1 97.69 101 GLU B N 1
ATOM 2117 C CA . GLU B 1 101 ? -9.188 0.413 7.551 1 97.69 101 GLU B CA 1
ATOM 2118 C C . GLU B 1 101 ? -9.734 1.076 6.289 1 97.69 101 GLU B C 1
ATOM 2120 O O . GLU B 1 101 ? -9.695 0.49 5.207 1 97.69 101 GLU B O 1
ATOM 2125 N N . GLY B 1 102 ? -10.203 2.328 6.438 1 98.31 102 GLY B N 1
ATOM 2126 C CA . GLY B 1 102 ? -10.75 3.104 5.336 1 98.31 102 GLY B CA 1
ATOM 2127 C C . GLY B 1 102 ? -12.211 3.457 5.527 1 98.31 102 GLY B C 1
ATOM 2128 O O . GLY B 1 102 ? -12.742 3.367 6.641 1 98.31 102 GLY B O 1
ATOM 2129 N N . ILE B 1 103 ? -12.773 4.012 4.492 1 98.62 103 ILE B N 1
ATOM 2130 C CA . ILE B 1 103 ? -14.195 4.355 4.473 1 98.62 103 ILE B CA 1
ATOM 2131 C C . ILE B 1 103 ? -14.969 3.324 3.656 1 98.62 103 ILE B C 1
ATOM 2133 O O . ILE B 1 103 ? -14.562 2.975 2.545 1 98.62 103 ILE B O 1
ATOM 2137 N N . TYR B 1 104 ? -16.016 2.816 4.23 1 98.5 104 TYR B N 1
ATOM 2138 C CA . TYR B 1 104 ? -16.875 1.862 3.541 1 98.5 104 TYR B CA 1
ATOM 2139 C C . TYR B 1 104 ? -18.297 1.912 4.094 1 98.5 104 TYR B C 1
ATOM 2141 O O . TYR B 1 104 ? -18.531 2.473 5.168 1 98.5 104 TYR B O 1
ATOM 2149 N N . GLU B 1 105 ? -19.188 1.406 3.334 1 98.12 105 GLU B N 1
ATOM 2150 C CA . GLU B 1 105 ? -20.578 1.267 3.74 1 98.12 105 GLU B CA 1
ATOM 2151 C C . GLU B 1 105 ? -21.047 -0.179 3.615 1 98.12 105 GLU B C 1
ATOM 2153 O O . GLU B 1 105 ? -20.641 -0.893 2.697 1 98.12 105 GLU B O 1
ATOM 2158 N N . PRO B 1 106 ? -21.938 -0.566 4.555 1 98.19 106 PRO B N 1
ATOM 2159 C CA . PRO B 1 106 ? -22.5 -1.91 4.402 1 98.19 106 PRO B CA 1
ATOM 2160 C C . PRO B 1 106 ? -23.141 -2.135 3.033 1 98.19 106 PRO B C 1
ATOM 2162 O O . PRO B 1 106 ? -23.781 -1.23 2.488 1 98.19 106 PRO B O 1
ATOM 2165 N N . GLY B 1 107 ? -22.844 -3.293 2.477 1 98.5 107 GLY B N 1
ATOM 2166 C CA . GLY B 1 107 ? -23.453 -3.66 1.205 1 98.5 107 GLY B CA 1
ATOM 2167 C C . GLY B 1 107 ? -22.547 -3.398 0.016 1 98.5 107 GLY B C 1
ATOM 2168 O O . GLY B 1 107 ? -22.797 -3.91 -1.079 1 98.5 107 GLY B O 1
ATOM 2169 N N . GLN B 1 108 ? -21.516 -2.572 0.228 1 98.69 108 GLN B N 1
ATOM 2170 C CA . GLN B 1 108 ? -20.609 -2.287 -0.875 1 98.69 108 GLN B CA 1
ATOM 2171 C C . GLN B 1 108 ? -19.906 -3.559 -1.355 1 98.69 108 GLN B C 1
ATOM 2173 O O . GLN B 1 108 ? -19.516 -4.395 -0.545 1 98.69 108 GLN B O 1
ATOM 2178 N N . ARG B 1 109 ? -19.812 -3.721 -2.635 1 98.75 109 ARG B N 1
ATOM 2179 C CA . ARG B 1 109 ? -19.156 -4.855 -3.273 1 98.75 109 ARG B CA 1
ATOM 2180 C C . ARG B 1 109 ? -17.641 -4.656 -3.334 1 98.75 109 ARG B C 1
ATOM 2182 O O . ARG B 1 109 ? -17.172 -3.672 -3.9 1 98.75 109 ARG B O 1
ATOM 2189 N N . VAL B 1 110 ? -16.922 -5.641 -2.797 1 98.75 110 VAL B N 1
ATOM 2190 C CA . VAL B 1 110 ? -15.5 -5.406 -2.607 1 98.75 110 VAL B CA 1
ATOM 2191 C C . VAL B 1 110 ? -14.695 -6.551 -3.227 1 98.75 110 VAL B C 1
ATOM 2193 O O . VAL B 1 110 ? -15.109 -7.711 -3.162 1 98.75 110 VAL B O 1
ATOM 2196 N N . LEU B 1 111 ? -13.648 -6.25 -3.922 1 98.88 111 LEU B N 1
ATOM 2197 C CA . LEU B 1 111 ? -12.609 -7.184 -4.348 1 98.88 111 LEU B CA 1
ATOM 2198 C C . LEU B 1 111 ? -11.461 -7.223 -3.338 1 98.88 111 LEU B C 1
ATOM 2200 O O . LEU B 1 111 ? -10.914 -6.18 -2.98 1 98.88 111 LEU B O 1
ATOM 2204 N N . VAL B 1 112 ? -11.117 -8.406 -2.877 1 98.88 112 VAL B N 1
ATOM 2205 C CA . VAL B 1 112 ? -10 -8.578 -1.956 1 98.88 112 VAL B CA 1
ATOM 2206 C C . VAL B 1 112 ? -8.734 -8.938 -2.738 1 98.88 112 VAL B C 1
ATOM 2208 O O . VAL B 1 112 ? -8.758 -9.828 -3.588 1 98.88 112 VAL B O 1
ATOM 2211 N N . VAL B 1 113 ? -7.648 -8.242 -2.445 1 98.88 113 VAL B N 1
ATOM 2212 C CA . VAL B 1 113 ? -6.418 -8.414 -3.213 1 98.88 113 VAL B CA 1
ATOM 2213 C C . VAL B 1 113 ? -5.281 -8.82 -2.283 1 98.88 113 VAL B C 1
ATOM 2215 O O . VAL B 1 113 ? -5.098 -8.227 -1.217 1 98.88 113 VAL B O 1
ATOM 2218 N N . ASP B 1 114 ? -4.562 -9.797 -2.646 1 98.62 114 ASP B N 1
ATOM 2219 C CA . ASP B 1 114 ? -3.303 -10.18 -2.014 1 98.62 114 ASP B CA 1
ATOM 2220 C C . ASP B 1 114 ? -2.246 -10.523 -3.059 1 98.62 114 ASP B C 1
ATOM 2222 O O . ASP B 1 114 ? -2.557 -10.656 -4.242 1 98.62 114 ASP B O 1
ATOM 2226 N N . ASP B 1 115 ? -1.014 -10.648 -2.59 1 98.5 115 ASP B N 1
ATOM 2227 C CA . ASP B 1 115 ? 0.047 -10.852 -3.574 1 98.5 115 ASP B CA 1
ATOM 2228 C C . ASP B 1 115 ? 0.228 -12.328 -3.898 1 98.5 115 ASP B C 1
ATOM 2230 O O . ASP B 1 115 ? 0.09 -12.742 -5.051 1 98.5 115 ASP B O 1
ATOM 2234 N N . VAL B 1 116 ? 0.456 -13.156 -2.832 1 98.19 116 VAL B N 1
ATOM 2235 C CA . VAL B 1 116 ? 0.673 -14.586 -3.023 1 98.19 116 VAL B CA 1
ATOM 2236 C C . VAL B 1 116 ? -0.269 -15.375 -2.119 1 98.19 116 VAL B C 1
ATOM 2238 O O . VAL B 1 116 ? -0.447 -15.039 -0.948 1 98.19 116 VAL B O 1
ATOM 2241 N N . VAL B 1 117 ? -0.936 -16.391 -2.676 1 97.88 117 VAL B N 1
ATOM 2242 C CA . VAL B 1 117 ? -1.761 -17.281 -1.863 1 97.88 117 VAL B CA 1
ATOM 2243 C C . VAL B 1 117 ? -1.146 -18.672 -1.84 1 97.88 117 VAL B C 1
ATOM 2245 O O . VAL B 1 117 ? -0.729 -19.203 -2.877 1 97.88 117 VAL B O 1
ATOM 2248 N N . THR B 1 118 ? -0.999 -19.219 -0.732 1 94.75 118 THR B N 1
ATOM 2249 C CA . THR B 1 118 ? -0.523 -20.594 -0.535 1 94.75 118 THR B CA 1
ATOM 2250 C C . THR B 1 118 ? -1.627 -21.469 0.048 1 94.75 118 THR B C 1
ATOM 2252 O O . THR B 1 118 ? -2.342 -22.141 -0.69 1 94.75 118 THR B O 1
ATOM 2255 N N . THR B 1 119 ? -2.004 -21.266 1.314 1 94.56 119 THR B N 1
ATOM 2256 C CA . THR B 1 119 ? -3.1 -22.016 1.922 1 94.56 119 THR B CA 1
ATOM 2257 C C . THR B 1 119 ? -4.414 -21.25 1.796 1 94.56 119 THR B C 1
ATOM 2259 O O . THR B 1 119 ? -5.492 -21.844 1.838 1 94.56 119 THR B O 1
ATOM 2262 N N . GLY B 1 120 ? -4.297 -19.969 1.751 1 96.88 120 GLY B N 1
ATOM 2263 C CA . GLY B 1 120 ? -5.465 -19.109 1.666 1 96.88 120 GLY B CA 1
ATOM 2264 C C . GLY B 1 120 ? -5.883 -18.531 3.006 1 96.88 120 GLY B C 1
ATOM 2265 O O . GLY B 1 120 ? -6.828 -17.75 3.084 1 96.88 120 GLY B O 1
ATOM 2266 N N . SER B 1 121 ? -5.168 -18.781 4.023 1 95.81 121 SER B N 1
ATOM 2267 C CA . SER B 1 121 ? -5.562 -18.422 5.379 1 95.81 121 SER B CA 1
ATOM 2268 C C . SER B 1 121 ? -5.598 -16.906 5.555 1 95.81 121 SER B C 1
ATOM 2270 O O . SER B 1 121 ? -6.531 -16.375 6.152 1 95.81 121 SER B O 1
ATOM 2272 N N . SER B 1 122 ? -4.578 -16.219 5.047 1 95.81 122 SER B N 1
ATOM 2273 C CA . SER B 1 122 ? -4.547 -14.766 5.176 1 95.81 122 SER B CA 1
ATOM 2274 C C . SER B 1 122 ? -5.734 -14.117 4.469 1 95.81 122 SER B C 1
ATOM 2276 O O . SER B 1 122 ? -6.398 -13.25 5.031 1 95.81 122 SER B O 1
ATOM 2278 N N . ILE B 1 123 ? -6.039 -14.578 3.307 1 98.06 123 ILE B N 1
ATOM 2279 C CA . ILE B 1 123 ? -7.156 -14.039 2.543 1 98.06 123 ILE B CA 1
ATOM 2280 C C . ILE B 1 123 ? -8.469 -14.375 3.246 1 98.06 123 ILE B C 1
ATOM 2282 O O . ILE B 1 123 ? -9.352 -13.516 3.363 1 98.06 123 ILE B O 1
ATOM 2286 N N . ARG B 1 124 ? -8.602 -15.578 3.717 1 98 124 ARG B N 1
ATOM 2287 C CA . ARG B 1 124 ? -9.828 -15.992 4.395 1 98 124 ARG B CA 1
ATOM 2288 C C . ARG B 1 124 ? -10.109 -15.117 5.605 1 98 124 ARG B C 1
ATOM 2290 O O . ARG B 1 124 ? -11.242 -14.664 5.801 1 98 124 ARG B O 1
ATOM 2297 N N . LYS B 1 125 ? -9.109 -14.883 6.402 1 96.88 125 LYS B N 1
ATOM 2298 C CA . LYS B 1 125 ? -9.273 -14 7.559 1 96.88 125 LYS B CA 1
ATOM 2299 C C . LYS B 1 125 ? -9.695 -12.602 7.129 1 96.88 125 LYS B C 1
ATOM 2301 O O . LYS B 1 125 ? -10.539 -11.977 7.777 1 96.88 125 LYS B O 1
ATOM 2306 N N . GLY B 1 126 ? -9.094 -12.125 6.051 1 97.62 126 GLY B N 1
ATOM 2307 C CA . GLY B 1 126 ? -9.492 -10.828 5.508 1 97.62 126 GLY B CA 1
ATOM 2308 C C . GLY B 1 126 ? -10.938 -10.789 5.051 1 97.62 126 GLY B C 1
ATOM 2309 O O . GLY B 1 126 ? -11.664 -9.852 5.375 1 97.62 126 GLY B O 1
ATOM 2310 N N . VAL B 1 127 ? -11.32 -11.82 4.363 1 98.25 127 VAL B N 1
ATOM 2311 C CA . VAL B 1 127 ? -12.688 -11.938 3.869 1 98.25 127 VAL B CA 1
ATOM 2312 C C . VAL B 1 127 ? -13.664 -11.93 5.043 1 98.25 127 VAL B C 1
ATOM 2314 O O . VAL B 1 127 ? -14.656 -11.211 5.02 1 98.25 127 VAL B O 1
ATOM 2317 N N . GLU B 1 128 ? -13.328 -12.695 6.039 1 97.69 128 GLU B N 1
ATOM 2318 C CA . GLU B 1 128 ? -14.18 -12.758 7.223 1 97.69 128 GLU B CA 1
ATOM 2319 C C . GLU B 1 128 ? -14.281 -11.398 7.91 1 97.69 128 GLU B C 1
ATOM 2321 O O . GLU B 1 128 ? -15.359 -10.992 8.336 1 97.69 128 GLU B O 1
ATOM 2326 N N . SER B 1 129 ? -13.195 -10.703 8.016 1 97.38 129 SER B N 1
ATOM 2327 C CA . SER B 1 129 ? -13.18 -9.375 8.617 1 97.38 129 SER B CA 1
ATOM 2328 C C . SER B 1 129 ? -14.055 -8.398 7.824 1 97.38 129 SER B C 1
ATOM 2330 O O . SER B 1 129 ? -14.812 -7.621 8.414 1 97.38 129 SER B O 1
ATOM 2332 N N . LEU B 1 130 ? -13.992 -8.477 6.543 1 98.44 130 LEU B N 1
ATOM 2333 C CA . LEU B 1 130 ? -14.758 -7.586 5.68 1 98.44 130 LEU B CA 1
ATOM 2334 C C . LEU B 1 130 ? -16.25 -7.891 5.77 1 98.44 130 LEU B C 1
ATOM 2336 O O . LEU B 1 130 ? -17.078 -6.977 5.855 1 98.44 130 LEU B O 1
ATOM 2340 N N . LYS B 1 131 ? -16.547 -9.125 5.789 1 98.25 131 LYS B N 1
ATOM 2341 C CA . LYS B 1 131 ? -17.953 -9.531 5.922 1 98.25 131 LYS B CA 1
ATOM 2342 C C . LYS B 1 131 ? -18.516 -9.109 7.273 1 98.25 131 LYS B C 1
ATOM 2344 O O . LYS B 1 131 ? -19.688 -8.727 7.371 1 98.25 131 LYS B O 1
ATOM 2349 N N . SER B 1 132 ? -17.703 -9.141 8.297 1 97.38 132 SER B N 1
ATOM 2350 C CA . SER B 1 132 ? -18.141 -8.812 9.648 1 97.38 132 SER B CA 1
ATOM 2351 C C . SER B 1 132 ? -18.578 -7.355 9.758 1 97.38 132 SER B C 1
ATOM 2353 O O . SER B 1 132 ? -19.328 -6.988 10.656 1 97.38 132 SER B O 1
ATOM 2355 N N . VAL B 1 133 ? -18.094 -6.539 8.812 1 97.44 133 VAL B N 1
ATOM 2356 C CA . VAL B 1 133 ? -18.469 -5.129 8.859 1 97.44 133 VAL B CA 1
ATOM 2357 C C . VAL B 1 133 ? -19.531 -4.836 7.797 1 97.44 133 VAL B C 1
ATOM 2359 O O . VAL B 1 133 ? -19.797 -3.674 7.488 1 97.44 133 VAL B O 1
ATOM 2362 N N . GLY B 1 134 ? -20 -5.812 7.141 1 98.25 134 GLY B N 1
ATOM 2363 C CA . GLY B 1 134 ? -21.188 -5.688 6.297 1 98.25 134 GLY B CA 1
ATOM 2364 C C . GLY B 1 134 ? -20.844 -5.574 4.824 1 98.25 134 GLY B C 1
ATOM 2365 O O . GLY B 1 134 ? -21.734 -5.359 3.996 1 98.25 134 GLY B O 1
ATOM 2366 N N . LEU B 1 135 ? -19.609 -5.797 4.465 1 98.62 135 LEU B N 1
ATOM 2367 C CA . LEU B 1 135 ? -19.234 -5.68 3.061 1 98.62 135 LEU B CA 1
ATOM 2368 C C . LEU B 1 135 ? -19.578 -6.953 2.299 1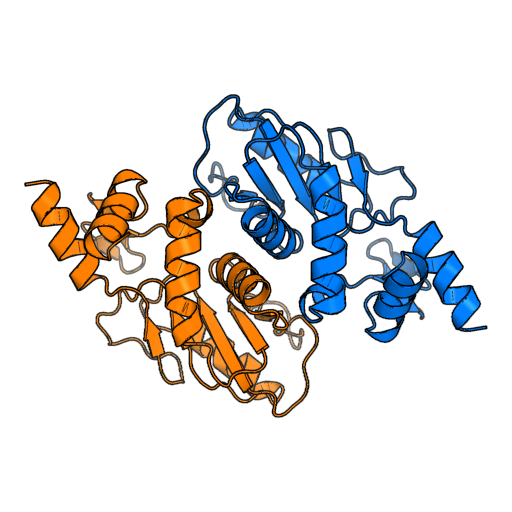 98.62 135 LEU B C 1
ATOM 2370 O O . LEU B 1 135 ? -19.594 -8.047 2.873 1 98.62 135 LEU B O 1
ATOM 2374 N N . ASP B 1 136 ? -19.906 -6.797 1.047 1 98.69 136 ASP B N 1
ATOM 2375 C CA . ASP B 1 136 ? -20.156 -7.918 0.143 1 98.69 136 ASP B CA 1
ATOM 2376 C C . ASP B 1 136 ? -18.891 -8.289 -0.619 1 98.69 136 ASP B C 1
ATOM 2378 O O . ASP B 1 136 ? -18.562 -7.676 -1.637 1 98.69 136 ASP B O 1
ATOM 2382 N N . VAL B 1 137 ? -18.219 -9.305 -0.142 1 98.62 137 VAL B N 1
ATOM 2383 C CA . VAL B 1 137 ? -17 -9.75 -0.798 1 98.62 137 VAL B CA 1
ATOM 2384 C C . VAL B 1 137 ? -17.344 -10.531 -2.062 1 98.62 137 VAL B C 1
ATOM 2386 O O . VAL B 1 137 ? -17.797 -11.68 -1.988 1 98.62 137 VAL B O 1
ATOM 2389 N N . VAL B 1 138 ? -17.031 -9.945 -3.193 1 98.19 138 VAL B N 1
ATOM 2390 C CA . VAL B 1 138 ? -17.391 -10.539 -4.473 1 98.19 138 VAL B CA 1
ATOM 2391 C C . VAL B 1 138 ? -16.422 -11.672 -4.812 1 98.19 138 VAL B C 1
ATOM 2393 O O . VAL B 1 138 ? -16.844 -12.758 -5.203 1 98.19 138 VAL B O 1
ATOM 2396 N N . LYS B 1 139 ? -15.188 -11.406 -4.695 1 98.06 139 LYS B N 1
ATOM 2397 C CA . LYS B 1 139 ? -14.141 -12.398 -4.906 1 98.06 139 LYS B CA 1
ATOM 2398 C C . LYS B 1 139 ? -12.805 -11.914 -4.344 1 98.06 139 LYS B C 1
ATOM 2400 O O . LYS B 1 139 ? -12.68 -10.75 -3.947 1 98.06 139 LYS B O 1
ATOM 2405 N N . ALA B 1 140 ? -11.922 -12.859 -4.254 1 98.69 140 ALA B N 1
ATOM 2406 C CA . ALA B 1 140 ? -10.523 -12.586 -3.922 1 98.69 140 ALA B CA 1
ATOM 2407 C C . ALA B 1 140 ? -9.625 -12.781 -5.141 1 98.69 140 ALA B C 1
ATOM 2409 O O . ALA B 1 140 ? -9.898 -13.625 -5.996 1 98.69 140 ALA B O 1
ATOM 2410 N N . LEU B 1 141 ? -8.656 -11.945 -5.207 1 98.81 141 LEU B N 1
ATOM 2411 C CA . LEU B 1 141 ? -7.703 -11.969 -6.312 1 98.81 141 LEU B CA 1
ATOM 2412 C C . LEU B 1 141 ? -6.27 -11.984 -5.793 1 98.81 141 LEU B C 1
ATOM 2414 O O . LEU B 1 141 ? -5.836 -11.031 -5.137 1 98.81 141 LEU B O 1
ATOM 2418 N N . ALA B 1 142 ? -5.562 -13.023 -6.02 1 98.75 142 ALA B N 1
ATOM 2419 C CA . ALA B 1 142 ? -4.125 -13.086 -5.773 1 98.75 142 ALA B CA 1
ATOM 2420 C C . ALA B 1 142 ? -3.34 -12.836 -7.059 1 98.75 142 ALA B C 1
ATOM 2422 O O . ALA B 1 142 ? -3.824 -13.117 -8.156 1 98.75 142 ALA B O 1
ATOM 2423 N N . ILE B 1 143 ? -2.135 -12.289 -6.93 1 98.88 143 ILE B N 1
ATOM 2424 C CA . ILE B 1 143 ? -1.296 -12.164 -8.117 1 98.88 143 ILE B CA 1
ATOM 2425 C C . ILE B 1 143 ? -0.738 -13.523 -8.508 1 98.88 143 ILE B C 1
ATOM 2427 O O . ILE B 1 143 ? -0.828 -13.93 -9.672 1 98.88 143 ILE B O 1
ATOM 2431 N N . VAL B 1 144 ? -0.257 -14.273 -7.496 1 98.81 144 VAL B N 1
ATOM 2432 C CA . VAL B 1 144 ? 0.258 -15.617 -7.762 1 98.81 144 VAL B CA 1
ATOM 2433 C C . VAL B 1 144 ? -0.433 -16.625 -6.848 1 98.81 144 VAL B C 1
ATOM 2435 O O . VAL B 1 144 ? -0.491 -16.438 -5.633 1 98.81 144 VAL B O 1
ATOM 2438 N N . ASP B 1 145 ? -0.952 -17.656 -7.375 1 98.5 145 ASP B N 1
ATOM 2439 C CA . ASP B 1 145 ? -1.495 -18.781 -6.621 1 98.5 145 ASP B CA 1
ATOM 2440 C C . ASP B 1 145 ? -0.489 -19.922 -6.547 1 98.5 145 ASP B C 1
ATOM 2442 O O . ASP B 1 145 ? -0.271 -20.641 -7.535 1 98.5 145 ASP B O 1
ATOM 2446 N N . ARG B 1 146 ? 0.044 -20.125 -5.398 1 96.5 146 ARG B N 1
ATOM 2447 C CA . ARG B 1 146 ? 1.024 -21.172 -5.184 1 96.5 146 ARG B CA 1
ATOM 2448 C C . ARG B 1 146 ? 0.352 -22.453 -4.699 1 96.5 146 ARG B C 1
ATOM 2450 O O . ARG B 1 146 ? 1.018 -23.469 -4.484 1 96.5 146 ARG B O 1
ATOM 2457 N N . SER B 1 147 ? -0.917 -22.438 -4.539 1 95.25 147 SER B N 1
ATOM 2458 C CA . SER B 1 147 ? -1.621 -23.578 -3.955 1 95.25 147 SER B CA 1
ATOM 2459 C C . SER B 1 147 ? -1.996 -24.594 -5.023 1 95.25 147 SER B C 1
ATOM 2461 O O . SER B 1 147 ? -2.404 -25.719 -4.703 1 95.25 147 SER B O 1
ATOM 2463 N N . GLY B 1 148 ? -1.894 -24.188 -6.289 1 90.88 148 GLY B N 1
ATOM 2464 C CA . GLY B 1 148 ? -2.365 -25.047 -7.355 1 90.88 148 GLY B CA 1
ATOM 2465 C C . GLY B 1 148 ? -3.877 -25.188 -7.395 1 90.88 148 GLY B C 1
ATOM 2466 O O . GLY B 1 148 ? -4.406 -26.203 -7.824 1 90.88 148 GLY B O 1
ATOM 2467 N N . GLY B 1 149 ? -4.508 -24.203 -6.801 1 92.5 149 GLY B N 1
ATOM 2468 C CA . GLY B 1 149 ? -5.965 -24.188 -6.805 1 92.5 149 GLY B CA 1
ATOM 2469 C C . GLY B 1 149 ? -6.566 -24.766 -5.535 1 92.5 149 GLY B C 1
ATOM 2470 O O . GLY B 1 149 ? -7.789 -24.797 -5.387 1 92.5 149 GLY B O 1
ATOM 2471 N N . ALA B 1 150 ? -5.766 -25.094 -4.547 1 93.94 150 ALA B N 1
ATOM 2472 C CA . ALA B 1 150 ? -6.242 -25.781 -3.354 1 93.94 150 ALA B CA 1
ATOM 2473 C C . ALA B 1 150 ? -6.57 -24.797 -2.24 1 93.94 150 ALA B C 1
ATOM 2475 O O . ALA B 1 150 ? -7.176 -25.156 -1.23 1 93.94 150 ALA B O 1
ATOM 2476 N N . ALA B 1 151 ? -6.25 -23.547 -2.398 1 96.25 151 ALA B N 1
ATOM 2477 C CA . ALA B 1 151 ? -6.418 -22.562 -1.34 1 96.25 151 ALA B CA 1
ATOM 2478 C C . ALA B 1 151 ? -7.891 -22.344 -1.007 1 96.25 151 ALA B C 1
ATOM 2480 O O . ALA B 1 151 ? -8.734 -22.312 -1.903 1 96.25 151 ALA B O 1
ATOM 2481 N N . ASP B 1 152 ? -8.156 -22.203 0.256 1 96.88 152 ASP B N 1
ATOM 2482 C CA . ASP B 1 152 ? -9.484 -21.828 0.735 1 96.88 152 ASP B CA 1
ATOM 2483 C C . ASP B 1 152 ? -9.5 -20.375 1.214 1 96.88 152 ASP B C 1
ATOM 2485 O O . ASP B 1 152 ? -9.117 -20.094 2.35 1 96.88 152 ASP B O 1
ATOM 2489 N N . ALA B 1 153 ? -10.047 -19.531 0.415 1 95.62 153 ALA B N 1
ATOM 2490 C CA . ALA B 1 153 ? -10.023 -18.094 0.681 1 95.62 153 ALA B CA 1
ATOM 2491 C C . ALA B 1 153 ? -11.328 -17.641 1.312 1 95.62 153 ALA B C 1
ATOM 2493 O O . ALA B 1 153 ? -11.477 -16.469 1.673 1 95.62 153 ALA B O 1
ATOM 2494 N N . GLY B 1 154 ? -12.312 -18.516 1.465 1 96.19 154 GLY B N 1
ATOM 2495 C CA . GLY B 1 154 ? -13.602 -18.141 2.02 1 96.19 154 GLY B CA 1
ATOM 2496 C C . GLY B 1 154 ? -14.469 -17.359 1.041 1 96.19 154 GLY B C 1
ATOM 2497 O O . GLY B 1 154 ? -15.461 -16.75 1.434 1 96.19 154 GLY B O 1
ATOM 2498 N N . ALA B 1 155 ? -14.047 -17.281 -0.196 1 97.19 155 ALA B N 1
ATOM 2499 C CA . ALA B 1 155 ? -14.719 -16.656 -1.335 1 97.19 155 ALA B CA 1
ATOM 2500 C C . ALA B 1 155 ? -14.148 -17.172 -2.654 1 97.19 155 ALA B C 1
ATOM 2502 O O . ALA B 1 155 ? -13.148 -17.906 -2.666 1 97.19 155 ALA B O 1
ATOM 2503 N N . GLU B 1 156 ? -14.852 -16.844 -3.775 1 97.62 156 GLU B N 1
ATOM 2504 C CA . GLU B 1 156 ? -14.258 -17.156 -5.07 1 97.62 156 GLU B CA 1
ATOM 2505 C C . GLU B 1 156 ? -12.844 -16.594 -5.176 1 97.62 156 GLU B C 1
ATOM 2507 O O . GLU B 1 156 ? -12.602 -15.422 -4.852 1 97.62 156 GLU B O 1
ATOM 2512 N N . LEU B 1 157 ? -11.914 -17.484 -5.566 1 98.44 157 LEU B N 1
ATOM 2513 C CA . LEU B 1 157 ? -10.516 -17.078 -5.668 1 98.44 157 LEU B CA 1
ATOM 2514 C C . LEU B 1 157 ? -10.039 -17.141 -7.113 1 98.44 157 LEU B C 1
ATOM 2516 O O . LEU B 1 157 ? -10.211 -18.156 -7.789 1 98.44 157 LEU B O 1
ATOM 2520 N N . ARG B 1 158 ? -9.539 -16.047 -7.559 1 98.25 158 ARG B N 1
ATOM 2521 C CA . ARG B 1 158 ? -8.859 -15.938 -8.844 1 98.25 158 ARG B CA 1
ATOM 2522 C C . ARG B 1 158 ? -7.41 -15.5 -8.664 1 98.25 158 ARG B C 1
ATOM 2524 O O . ARG B 1 158 ? -7.035 -15 -7.602 1 98.25 158 ARG B O 1
ATOM 2531 N N . SER B 1 159 ? -6.613 -15.773 -9.656 1 98.69 159 SER B N 1
ATOM 2532 C CA . SER B 1 159 ? -5.223 -15.328 -9.633 1 98.69 159 SER B CA 1
ATOM 2533 C C . SER B 1 159 ? -4.762 -14.875 -11.016 1 98.69 159 SER B C 1
ATOM 2535 O O . SER B 1 159 ? -5.305 -15.312 -12.031 1 98.69 159 SER B O 1
ATOM 2537 N N . VAL B 1 160 ? -3.824 -13.984 -11.039 1 98.62 160 VAL B N 1
ATOM 2538 C CA . VAL B 1 160 ? -3.244 -13.531 -12.305 1 98.62 160 VAL B CA 1
ATOM 2539 C C . VAL B 1 160 ? -2.369 -14.641 -12.891 1 98.62 160 VAL B C 1
ATOM 2541 O O . VAL B 1 160 ? -2.467 -14.953 -14.078 1 98.62 160 VAL B O 1
ATOM 2544 N N . PHE B 1 161 ? -1.521 -15.227 -11.977 1 98.62 161 PHE B N 1
ATOM 2545 C CA . PHE B 1 161 ? -0.657 -16.328 -12.383 1 98.62 161 PHE B CA 1
ATOM 2546 C C . PHE B 1 161 ? -0.869 -17.547 -11.484 1 98.62 161 PHE B C 1
ATOM 2548 O O . PHE B 1 161 ? -1.122 -17.406 -10.289 1 98.62 161 PHE B O 1
ATOM 2555 N N . S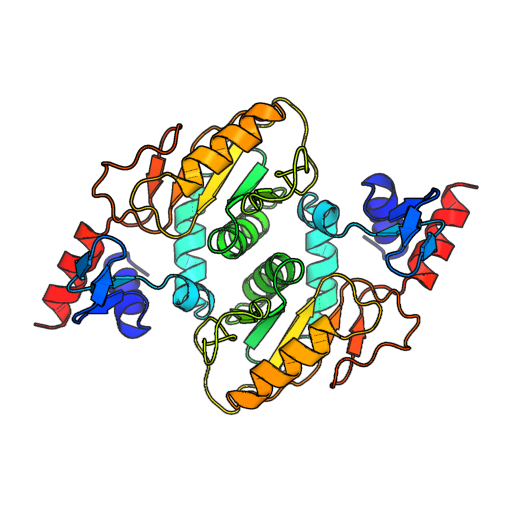ER B 1 162 ? -0.742 -18.703 -12.07 1 98.06 162 SER B N 1
ATOM 2556 C CA . SER B 1 162 ? -0.518 -19.906 -11.281 1 98.06 162 SER B CA 1
ATOM 2557 C C . SER B 1 162 ? 0.969 -20.234 -11.164 1 98.06 162 SER B C 1
ATOM 2559 O O . SER B 1 162 ? 1.742 -19.938 -12.086 1 98.06 162 SER B O 1
ATOM 2561 N N . VAL B 1 163 ? 1.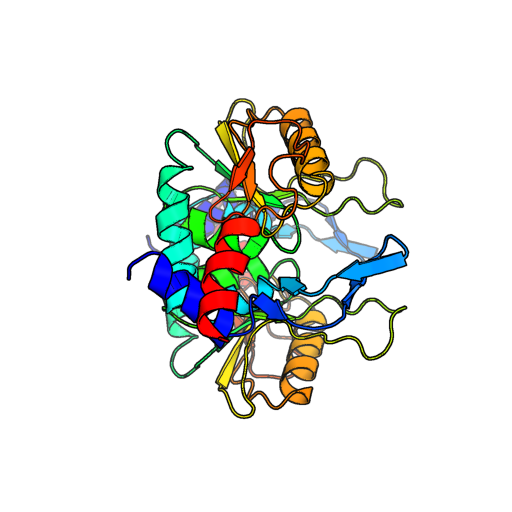314 -20.812 -10.039 1 97.31 163 VAL B N 1
ATOM 2562 C CA . VAL B 1 163 ? 2.723 -21.172 -9.875 1 97.31 163 VAL B CA 1
ATOM 2563 C C . VAL B 1 163 ? 3.146 -22.141 -10.969 1 97.31 163 VAL B C 1
ATOM 2565 O O . VAL B 1 163 ? 4.281 -22.094 -11.445 1 97.31 163 VAL B O 1
ATOM 2568 N N . GLY B 1 164 ? 2.295 -22.984 -11.406 1 96.75 164 GLY B N 1
ATOM 2569 C CA . GLY B 1 164 ? 2.592 -23.938 -12.469 1 96.75 164 GLY B CA 1
ATOM 2570 C C . GLY B 1 164 ? 2.994 -23.266 -13.773 1 96.75 164 GLY B C 1
ATOM 2571 O O . GLY B 1 164 ? 3.979 -23.656 -14.398 1 96.75 164 GLY B O 1
ATOM 2572 N N . GLU B 1 165 ? 2.264 -22.25 -14.156 1 96.94 165 GLU B N 1
ATOM 2573 C CA . GLU B 1 165 ? 2.568 -21.562 -15.414 1 96.94 165 GLU B CA 1
ATOM 2574 C C . GLU B 1 165 ? 3.893 -20.812 -15.32 1 96.94 165 GLU B C 1
ATOM 2576 O O . GLU B 1 165 ? 4.641 -20.75 -16.297 1 96.94 165 GLU B O 1
ATOM 2581 N N . LEU B 1 166 ? 4.152 -20.203 -14.125 1 97.94 166 LEU B N 1
ATOM 2582 C CA . LEU B 1 166 ? 5.41 -19.484 -13.938 1 97.94 166 LEU B CA 1
ATOM 2583 C C . LEU B 1 166 ? 6.598 -20.438 -14.062 1 97.94 166 LEU B C 1
ATOM 2585 O O . LEU B 1 166 ? 7.547 -20.156 -14.805 1 97.94 166 LEU B O 1
ATOM 2589 N N . LEU B 1 167 ? 6.504 -21.578 -13.414 1 96.88 167 LEU B N 1
ATOM 2590 C CA . LEU B 1 167 ? 7.613 -22.531 -13.391 1 96.88 167 LEU B CA 1
ATOM 2591 C C . LEU B 1 167 ? 7.82 -23.156 -14.758 1 96.88 167 LEU B C 1
ATOM 2593 O O . LEU B 1 167 ? 8.961 -23.359 -15.195 1 96.88 167 LEU B O 1
ATOM 2597 N N . ASP B 1 168 ? 6.766 -23.469 -15.438 1 96.5 168 ASP B N 1
ATOM 2598 C CA . ASP B 1 168 ? 6.852 -24.062 -16.766 1 96.5 168 ASP B CA 1
ATOM 2599 C C . ASP B 1 168 ? 7.586 -23.141 -17.734 1 96.5 168 ASP B C 1
ATOM 2601 O O . ASP B 1 168 ? 8.492 -23.578 -18.453 1 96.5 168 ASP B O 1
ATOM 2605 N N . GLU B 1 169 ? 7.262 -21.859 -17.703 1 96.81 169 GLU B N 1
ATOM 2606 C CA . GLU B 1 169 ? 7.848 -20.891 -18.625 1 96.81 169 GLU B CA 1
ATOM 2607 C C . GLU B 1 169 ? 9.297 -20.594 -18.266 1 96.81 169 GLU B C 1
ATOM 2609 O O . GLU B 1 169 ? 10.148 -20.453 -19.141 1 96.81 169 GLU B O 1
ATOM 2614 N N . LEU B 1 170 ? 9.602 -20.547 -16.984 1 96.69 170 LEU B N 1
ATOM 2615 C CA . LEU B 1 170 ? 10.914 -20.078 -16.547 1 96.69 170 LEU B CA 1
ATOM 2616 C C . LEU B 1 170 ? 11.922 -21.234 -16.531 1 96.69 170 LEU B C 1
ATOM 2618 O O . LEU B 1 170 ? 13.125 -21.016 -16.688 1 96.69 170 LEU B O 1
ATOM 2622 N N . LYS B 1 171 ? 11.5 -22.391 -16.297 1 90.94 171 LYS B N 1
ATOM 2623 C CA . LYS B 1 171 ? 12.398 -23.531 -16.422 1 90.94 171 LYS B CA 1
ATOM 2624 C C . LYS B 1 171 ? 12.781 -23.781 -17.875 1 90.94 171 LYS B C 1
ATOM 2626 O O . LYS B 1 171 ? 13.914 -24.188 -18.172 1 90.94 171 LYS B O 1
ATOM 2631 N N . ASP B 1 172 ? 11.914 -23.594 -18.734 1 81.44 172 ASP B N 1
ATOM 2632 C CA . ASP B 1 172 ? 12.188 -23.719 -20.156 1 81.44 172 ASP B CA 1
ATOM 2633 C C . ASP B 1 172 ? 13.227 -22.688 -20.609 1 81.44 172 ASP B C 1
ATOM 2635 O O . ASP B 1 172 ? 14.086 -23 -21.438 1 81.44 172 ASP B O 1
ATOM 2639 N N . ALA B 1 173 ? 13.188 -21.562 -19.922 1 71.94 173 ALA B N 1
ATOM 2640 C CA . ALA B 1 173 ? 14.102 -20.484 -20.281 1 71.94 173 ALA B CA 1
ATOM 2641 C C . ALA B 1 173 ? 15.492 -20.734 -19.703 1 71.94 173 ALA B C 1
ATOM 2643 O O . ALA B 1 173 ? 16.484 -20.234 -20.234 1 71.94 173 ALA B O 1
ATOM 2644 N N . HIS B 1 174 ? 15.57 -21.203 -18.531 1 67.25 174 HIS B N 1
ATOM 2645 C CA . HIS B 1 174 ? 16.844 -21.531 -17.906 1 67.25 174 HIS B CA 1
ATOM 2646 C C . HIS B 1 174 ? 17.484 -22.75 -18.578 1 67.25 174 HIS B C 1
ATOM 2648 O O . HIS B 1 174 ? 18.688 -23.016 -18.375 1 67.25 174 HIS B O 1
ATOM 2654 N N . GLN B 1 175 ? 16.719 -23.484 -19.406 1 50.94 175 GLN B N 1
ATOM 2655 C CA . GLN B 1 175 ? 17.312 -24.562 -20.188 1 50.94 175 GLN B CA 1
ATOM 2656 C C . GLN B 1 175 ? 17.844 -24.047 -21.531 1 50.94 175 GLN B C 1
ATOM 2658 O O . GLN B 1 175 ? 17.312 -23.078 -22.078 1 50.94 175 GLN B O 1
#